Protein 3R5Z (pdb70)

Solvent-accessible surface area: 15714 Å² total; per-residue (Å²): 99,160,219,129,67,52,116,84,60,105,36,106,95,9,19,79,58,0,48,132,30,34,1,74,97,24,5,18,50,144,41,34,9,4,1,1,0,12,2,103,7,52,198,78,34,123,107,106,92,23,27,24,16,26,2,46,76,127,32,53,21,1,1,8,3,22,108,33,2,50,64,160,27,14,113,22,28,89,6,4,104,71,64,60,64,2,64,3,43,12,2,61,68,87,23,50,26,58,5,112,47,3,103,39,144,58,46,182,70,11,39,128,66,0,38,99,30,22,80,68,12,38,82,35,85,107,123,49,117,128,94,22,4,1,1,0,0,46,76,165,135,139,238,126,56,52,120,58,59,107,32,152,111,7,21,104,54,0,52,118,29,33,6,96,107,30,32,74,51,142,35,11,39,4,0,2,0,19,2,101,7,52,206,83,39,132,128,104,93,25,24,23,17,74,2,55,74,130,33,54,22,1,1,7,3,22,107,10,24,55,61,123,33,8,106,21,32,93,6,2,107,69,57,58,59,3,82,4,48,33,17,92,129,98,20,54,25,59,2,186,35,12,102,29,129,84,31,159,73,11,24,84,55,0,3,20,28,32,8,39,11,4,60,39,82,85,117,31,122,116,95,11,3,0,1,8,0,60,77,178

Sequence (280 aa):
GEYEPSPSDWARKQVETYENSGGTEGTTLQGKPVVVLTTKGAKTGKLRKTPLMRVEHNGEYAVVASLGGAPKHPVWYHNIKAEPHVELRDGTEVGDYTAREVTGEEEKRVWWERAVEVWPDYAEYQTKTTREIPVFVLTPRGEYEPSPSDWARKQVETYENSGGTEGTTLQGKPVVVLTTKGAKTGKLRKTPLMRVEHNGEYAVVASLGGAPKHPVWYHNIKAEPHVELLRDGTEVVGDYTAREVTGEEKRVWWERAVEEVWPDYAEYQTKTTTREIPVFVLTPR

InterPro domains:
  IPR004378 F420H(2)-dependent quinone reductase [PF04075] (14-143)
  IPR004378 F420H(2)-dependent quinone reductase [TIGR00026] (31-142)
  IPR012349 FMN-binding split barrel [G3DSA:2.30.110.10] (1-144)

CATH classification: 2.30.110.10

Radius of gyration: 20.76 Å; Cα contacts (8 Å, |Δi|>4): 532; chains: 2; bounding box: 52×57×44 Å

Organism: Nocardia farcinica (strain IFM 10152) (NCBI:txid247156)

Nearest PDB structures (foldseek):
  3r5z-assembly2_B  TM=1.007E+00  e=2.194E-30  Nocardia farcinica
  7kl8-assembly1_B  TM=9.782E-01  e=3.039E-25  Mycobacterium tuberculosis
  3r5y-assembly3_C  TM=9.265E-01  e=1.880E-20  Nocardia farcinica
  3r5w-assembly1_A  TM=9.562E-01  e=3.276E-13  Mycobacterium tuberculosis
  8d4w-assembly1_A-2  TM=8.847E-01  e=3.708E-13  Mycolicibacterium smegmatis

B-factor: mean 21.34, std 11.47, range [4.71, 85.36]

Structure (mmCIF, N/CA/C/O backbone):
data_3R5Z
#
_entry.id   3R5Z
#
_cell.length_a   39.704
_cell.length_b   56.939
_cell.length_c   66.003
_cell.angle_alpha   90.000
_cell.angle_beta   105.520
_cell.angle_gamma   90.000
#
_symmetry.space_group_name_H-M   'P 1 21 1'
#
loop_
_entity.id
_entity.type
_entity.pdbx_description
1 polymer 'Putative uncharacterized protein'
2 non-polymer 'COENZYME F420'
3 non-polymer 'SULFATE ION'
4 water water
#
loop_
_atom_site.group_PDB
_atom_site.id
_atom_site.type_symbol
_atom_site.label_atom_id
_atom_site.label_alt_id
_atom_site.label_comp_id
_atom_site.label_asym_id
_atom_site.label_entity_id
_atom_site.label_seq_id
_atom_site.pdbx_PDB_ins_code
_atom_site.Cartn_x
_atom_site.Cartn_y
_atom_site.Cartn_z
_atom_site.occupancy
_atom_site.B_iso_or_equiv
_atom_site.auth_seq_id
_atom_site.auth_comp_id
_atom_site.auth_asym_id
_atom_site.auth_atom_id
_atom_site.pdbx_PDB_model_num
ATOM 1 N N . GLY A 1 6 ? -12.025 19.597 22.434 1.00 47.47 5 GLY A N 1
ATOM 2 C CA . GLY A 1 6 ? -12.290 20.074 21.084 1.00 42.47 5 GLY A CA 1
ATOM 3 C C . GLY A 1 6 ? -13.427 19.346 20.384 1.00 32.51 5 GLY A C 1
ATOM 4 O O . GLY A 1 6 ? -13.306 18.173 20.041 1.00 33.16 5 GLY A O 1
ATOM 5 N N . GLU A 1 7 ? -14.522 20.056 20.145 1.00 21.14 6 GLU A N 1
ATOM 6 C CA . GLU A 1 7 ? -15.743 19.439 19.612 1.00 22.42 6 GLU A CA 1
ATOM 7 C C . GLU A 1 7 ? -15.606 18.945 18.168 1.00 22.07 6 GLU A C 1
ATOM 8 O O . GLU A 1 7 ? -16.313 18.033 17.728 1.00 27.45 6 GLU A O 1
ATOM 14 N N . TYR A 1 8 ? -14.740 19.580 17.421 1.00 13.27 7 TYR A N 1
ATOM 15 C CA . TYR A 1 8 ? -14.758 19.296 15.989 1.00 12.10 7 TYR A CA 1
ATOM 16 C C . TYR A 1 8 ? -13.473 18.581 15.589 1.00 15.18 7 TYR A C 1
ATOM 17 O O . TYR A 1 8 ? -12.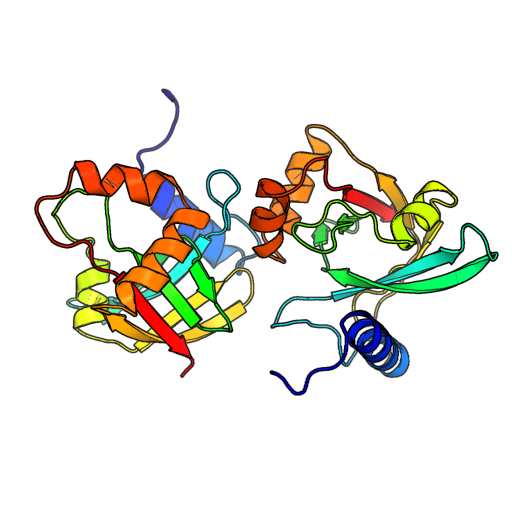796 19.012 14.697 1.00 23.47 7 TYR A O 1
ATOM 26 N N . GLU A 1 9 ? -13.159 17.473 16.257 1.00 16.36 8 GLU A N 1
ATOM 27 C CA . GLU A 1 9 ? -11.935 16.710 15.971 1.00 20.38 8 GLU A CA 1
ATOM 28 C C . GLU A 1 9 ? -12.347 15.279 15.629 1.00 15.34 8 GLU A C 1
ATOM 29 O O . GLU A 1 9 ? -13.417 14.847 16.032 1.00 17.32 8 GLU A O 1
ATOM 35 N N . PRO A 1 10 ? -11.512 14.560 14.881 1.00 14.62 9 PRO A N 1
ATOM 36 C CA . PRO A 1 10 ? -11.783 13.142 14.591 1.00 14.89 9 PRO A CA 1
ATOM 37 C C . PRO A 1 10 ? -11.554 12.325 15.867 1.00 18.36 9 PRO A C 1
ATOM 38 O O . PRO A 1 10 ? -10.985 12.806 16.857 1.00 15.34 9 PRO A O 1
ATOM 42 N N . SER A 1 11 ? -11.970 11.069 15.823 1.00 21.30 10 SER A N 1
ATOM 43 C CA . SER A 1 11 ? -11.645 10.134 16.883 1.00 20.94 10 SER A CA 1
ATOM 44 C C . SER A 1 11 ? -10.122 9.937 16.946 1.00 18.83 10 SER A C 1
ATOM 45 O O . SER A 1 11 ? -9.438 10.158 15.958 1.00 15.83 10 SER A O 1
ATOM 48 N N . PRO A 1 12 ? -9.588 9.529 18.095 1.00 16.84 11 PRO A N 1
ATOM 49 C CA . PRO A 1 12 ? -8.140 9.366 18.218 1.00 14.21 11 PRO A CA 1
ATOM 50 C C . PRO A 1 12 ? -7.717 8.272 17.233 1.00 16.17 11 PRO A C 1
ATOM 51 O O . PRO A 1 12 ? -6.648 8.434 16.654 1.00 16.59 11 PRO A O 1
ATOM 55 N N . SER A 1 13 ? -8.530 7.232 17.029 1.00 20.15 12 SER A N 1
ATOM 56 C CA . SER A 1 13 ? -8.139 6.166 16.098 1.00 21.31 12 SER A CA 1
ATOM 57 C C . SER A 1 13 ? -8.127 6.638 14.646 1.00 20.19 12 SER A C 1
ATOM 58 O O . SER A 1 13 ? -7.245 6.271 13.885 1.00 20.06 12 SER A O 1
ATOM 61 N N . ASP A 1 14 ? -9.097 7.459 14.246 1.00 19.65 13 ASP A N 1
ATOM 62 C CA . ASP A 1 14 ? -9.096 8.001 12.902 1.00 18.88 13 ASP A CA 1
ATOM 63 C C . ASP A 1 14 ? -7.984 9.003 12.745 1.00 15.34 13 ASP A C 1
ATOM 64 O O . ASP A 1 14 ? -7.388 9.081 11.688 1.00 15.83 13 ASP A O 1
ATOM 69 N N . TRP A 1 15 ? -7.669 9.773 13.784 1.00 14.30 14 TRP A N 1
ATOM 70 C CA . TRP A 1 15 ? -6.520 10.664 13.694 1.00 14.00 14 TRP A CA 1
ATOM 71 C C . TRP A 1 15 ? -5.223 9.847 13.484 1.00 13.73 14 TRP A C 1
ATOM 72 O O . TRP A 1 15 ? -4.366 10.236 12.704 1.00 14.32 14 TRP A O 1
ATOM 83 N N . ALA A 1 16 ? -5.061 8.758 14.229 1.00 13.75 15 ALA A N 1
ATOM 84 C CA . ALA A 1 16 ? -3.811 7.984 14.116 1.00 12.98 15 ALA A CA 1
ATOM 85 C C . ALA A 1 16 ? -3.690 7.445 12.697 1.00 12.59 15 ALA A C 1
ATOM 86 O O . ALA A 1 16 ? -2.617 7.469 12.120 1.00 14.51 15 ALA A O 1
ATOM 88 N N . ARG A 1 17 ? -4.796 6.969 12.143 1.00 12.97 16 ARG A N 1
ATOM 89 C CA . ARG A 1 17 ? -4.777 6.456 10.757 1.00 14.46 16 ARG A CA 1
ATOM 90 C C . ARG A 1 17 ? -4.405 7.564 9.805 1.00 17.80 16 ARG A C 1
ATOM 91 O O . ARG A 1 17 ? -3.555 7.391 8.918 1.00 16.77 16 ARG A O 1
ATOM 99 N N . LYS A 1 18 ? -4.989 8.745 9.992 1.00 13.54 17 LYS A N 1
ATOM 100 C CA . LYS A 1 18 ? -4.704 9.845 9.060 1.00 15.71 17 LYS A CA 1
ATOM 101 C C . LYS A 1 18 ? -3.248 10.268 9.155 1.00 14.45 17 LYS A C 1
ATOM 102 O O . LYS A 1 18 ? -2.590 10.503 8.130 1.00 13.77 17 LYS A O 1
ATOM 108 N N . GLN A 1 19 ? -2.721 10.318 10.383 1.00 11.93 18 GLN A N 1
ATOM 109 C CA . GLN A 1 19 ? -1.336 10.749 10.568 1.00 10.56 18 GLN A CA 1
ATOM 110 C C . GLN A 1 19 ? -0.343 9.787 9.945 1.00 12.89 18 GLN A C 1
ATOM 111 O O . GLN A 1 19 ? 0.605 10.227 9.267 1.00 13.69 18 GLN A O 1
ATOM 117 N N . VAL A 1 20 ? -0.566 8.492 10.146 1.00 12.40 19 VAL A N 1
ATOM 118 C CA . VAL A 1 20 ? 0.368 7.496 9.627 1.00 14.20 19 VAL A CA 1
ATOM 119 C C . VAL A 1 20 ? 0.346 7.435 8.099 1.00 16.21 19 VAL A C 1
ATOM 120 O O . VAL A 1 20 ? 1.387 7.274 7.484 1.00 16.07 19 VAL A O 1
ATOM 124 N N . GLU A 1 21 ? -0.834 7.682 7.524 1.00 13.72 20 GLU A N 1
ATOM 125 C CA . GLU A 1 21 ? -0.987 7.790 6.076 1.00 14.96 20 GLU A CA 1
ATOM 126 C C . GLU A 1 21 ? -0.190 8.961 5.490 1.00 15.11 20 GLU A C 1
ATOM 127 O O . GLU A 1 21 ? 0.556 8.806 4.508 1.00 19.36 20 GLU A O 1
ATOM 133 N N . THR A 1 22 ? -0.328 10.145 6.090 1.00 14.94 21 THR A N 1
ATOM 134 C CA . THR A 1 22 ? 0.375 11.324 5.617 1.00 16.08 21 THR A CA 1
ATOM 135 C C . THR A 1 22 ? 1.870 11.141 5.782 1.00 13.63 21 THR A C 1
ATOM 136 O O . THR A 1 22 ? 2.675 11.470 4.884 1.00 13.75 21 THR A O 1
ATOM 140 N N . TYR A 1 23 ? 2.235 10.593 6.933 1.00 12.79 22 TYR A N 1
ATOM 141 C CA . TYR A 1 23 ? 3.647 10.409 7.296 1.00 11.98 22 TYR A CA 1
ATOM 142 C C . TYR A 1 23 ? 4.274 9.491 6.222 1.00 13.31 22 TYR A C 1
ATOM 143 O O . TYR A 1 23 ? 5.300 9.820 5.634 1.00 15.52 22 TYR A O 1
ATOM 152 N N . GLU A 1 24 ? 3.662 8.338 6.002 1.00 16.74 23 GLU A N 1
ATOM 153 C CA . GLU A 1 24 ? 4.255 7.336 5.099 1.00 17.52 23 GLU A CA 1
ATOM 154 C C . GLU A 1 24 ? 4.191 7.777 3.641 1.00 19.82 23 GLU A C 1
ATOM 155 O O . GLU A 1 24 ? 5.164 7.626 2.875 1.00 20.17 23 GLU A O 1
ATOM 161 N N . ASN A 1 25 ? 3.060 8.346 3.241 1.00 17.05 24 ASN A N 1
ATOM 162 C CA . ASN A 1 25 ? 2.898 8.681 1.827 1.00 19.54 24 ASN A CA 1
ATOM 163 C C . ASN A 1 25 ? 3.812 9.824 1.416 1.00 21.39 24 ASN A C 1
ATOM 164 O O . ASN A 1 25 ? 4.226 9.922 0.259 1.00 20.90 24 ASN A O 1
ATOM 169 N N . SER A 1 26 ? 4.107 10.729 2.352 1.00 16.16 25 SER A N 1
ATOM 170 C CA . SER A 1 26 ? 5.011 11.847 2.087 1.00 16.99 25 SER A CA 1
ATOM 171 C C . SER A 1 26 ? 6.489 11.514 2.258 1.00 17.64 25 SER A C 1
ATOM 172 O O . SER A 1 26 ? 7.331 12.410 2.168 1.00 19.20 25 SER A O 1
ATOM 175 N N . GLY A 1 27 ? 6.808 10.250 2.536 1.00 17.96 26 GLY A N 1
ATOM 176 C CA . GLY A 1 27 ? 8.182 9.876 2.830 1.00 19.04 26 GLY A CA 1
ATOM 177 C C . GLY A 1 27 ? 8.746 10.560 4.063 1.00 19.48 26 GLY A C 1
ATOM 178 O O . GLY A 1 27 ? 9.954 10.825 4.160 1.00 19.21 26 GLY A O 1
ATOM 179 N N . GLY A 1 28 ? 7.879 10.848 5.023 1.00 13.83 27 GLY A N 1
ATOM 180 C CA . GLY A 1 28 ? 8.332 11.439 6.262 1.00 12.54 27 GLY A CA 1
ATOM 181 C C . GLY A 1 28 ? 8.577 12.931 6.199 1.00 15.74 27 GLY A C 1
ATOM 182 O O . GLY A 1 28 ? 9.207 13.508 7.087 1.00 14.84 27 GLY A O 1
ATOM 183 N N . THR A 1 29 ? 8.049 13.577 5.161 1.00 15.51 28 THR A N 1
ATOM 184 C CA . THR A 1 29 ? 8.215 15.032 5.035 1.00 16.59 28 THR A CA 1
ATOM 185 C C . THR A 1 29 ? 7.052 15.832 5.587 1.00 19.71 28 THR A C 1
ATOM 186 O O . THR A 1 29 ? 7.160 17.050 5.743 1.00 23.79 28 THR A O 1
ATOM 190 N N . GLU A 1 30 ? 5.935 15.169 5.892 1.00 14.97 29 GLU A N 1
ATOM 191 C CA . GLU A 1 30 ? 4.772 15.846 6.446 1.00 15.76 29 GLU A CA 1
ATOM 192 C C . GLU A 1 30 ? 4.121 14.978 7.509 1.00 14.91 29 GLU A C 1
ATOM 193 O O . GLU A 1 30 ? 4.273 13.765 7.443 1.00 16.41 29 GLU A O 1
ATOM 199 N N . GLY A 1 31 ? 3.373 15.582 8.434 1.00 15.69 30 GLY A N 1
ATOM 200 C CA . GLY A 1 31 ? 2.602 14.843 9.436 1.00 14.93 30 GLY A CA 1
ATOM 201 C C . GLY A 1 31 ? 3.430 14.194 10.532 1.00 15.30 30 GLY A C 1
ATOM 202 O O . GLY A 1 31 ? 2.998 13.209 11.152 1.00 16.80 30 GLY A O 1
ATOM 203 N N . THR A 1 32 ? 4.608 14.745 10.812 1.00 11.71 31 THR A N 1
ATOM 204 C CA . THR A 1 32 ? 5.525 14.098 11.742 1.00 10.20 31 THR A CA 1
ATOM 205 C C . THR A 1 32 ? 5.530 14.657 13.171 1.00 11.84 31 THR A C 1
ATOM 206 O O . THR A 1 32 ? 6.429 14.339 13.963 1.00 12.46 31 THR A O 1
ATOM 210 N N . THR A 1 33 ? 4.554 15.503 13.498 1.00 12.41 32 THR A N 1
ATOM 211 C CA . THR A 1 33 ? 4.459 16.047 14.865 1.00 12.79 32 THR A CA 1
ATOM 212 C C . THR A 1 33 ? 3.086 15.907 15.478 1.00 15.27 32 THR A C 1
ATOM 213 O O . THR A 1 33 ? 2.085 15.722 14.759 1.00 13.70 32 THR A O 1
ATOM 217 N N . LEU A 1 34 ? 3.017 16.001 16.809 1.00 12.74 33 LEU A N 1
ATOM 218 C CA . LEU A 1 34 ? 1.725 15.968 17.510 1.00 13.88 33 LEU A CA 1
ATOM 219 C C . LEU A 1 34 ? 1.826 16.997 18.647 1.00 13.90 33 LEU A C 1
ATOM 220 O O . LEU A 1 34 ? 2.694 16.846 19.525 1.00 14.30 33 LEU A O 1
ATOM 225 N N . GLN A 1 35 ? 0.941 18.005 18.668 1.00 14.00 34 GLN A N 1
ATOM 226 C CA . GLN A 1 35 ? 1.087 19.119 19.632 1.00 16.21 34 GLN A CA 1
ATOM 227 C C . GLN A 1 35 ? 2.528 19.685 19.682 1.00 14.25 34 GLN A C 1
ATOM 228 O O . GLN A 1 35 ? 3.061 19.993 20.775 1.00 18.69 34 GLN A O 1
ATOM 234 N N . GLY A 1 36 ? 3.175 19.759 18.533 1.00 13.82 35 GLY A N 1
ATOM 235 C CA . GLY A 1 36 ? 4.502 20.348 18.454 1.00 16.07 35 GLY A CA 1
ATOM 236 C C . GLY A 1 36 ? 5.621 19.382 18.798 1.00 18.00 35 GLY A C 1
ATOM 237 O O . GLY A 1 36 ? 6.796 19.749 18.697 1.00 18.45 35 GLY A O 1
ATOM 238 N N . LYS A 1 37 ? 5.271 18.147 19.166 1.00 15.58 36 LYS A N 1
ATOM 239 C CA . LYS A 1 37 ? 6.270 17.150 19.596 1.00 12.00 36 LYS A CA 1
ATOM 240 C C . LYS A 1 37 ? 6.510 16.098 18.504 1.00 12.16 36 LYS A C 1
ATOM 241 O O . LYS A 1 37 ? 5.585 15.720 17.827 1.00 12.69 36 LYS A O 1
ATOM 247 N N . PRO A 1 38 ? 7.760 15.656 18.330 1.00 10.40 37 PRO A N 1
ATOM 248 C CA . PRO A 1 38 ? 8.033 14.738 17.217 1.00 11.23 37 PRO A CA 1
ATOM 249 C C . PRO A 1 38 ? 7.448 13.302 17.396 1.00 9.24 37 PRO A C 1
ATOM 250 O O . PRO A 1 38 ? 7.437 12.743 18.506 1.00 10.08 37 PRO A O 1
ATOM 254 N N . VAL A 1 39 ? 7.014 12.757 16.267 1.00 9.32 38 VAL A N 1
ATOM 255 C CA . VAL A 1 39 ? 6.429 11.408 16.155 1.00 11.50 38 VAL A CA 1
ATOM 256 C C . VAL A 1 39 ? 7.306 10.548 15.235 1.00 9.00 38 VAL A C 1
ATOM 257 O O . VAL A 1 39 ? 7.960 11.071 14.329 1.00 9.44 38 VAL A O 1
ATOM 261 N N . VAL A 1 40 ? 7.368 9.245 15.523 1.00 10.63 39 VAL A N 1
ATOM 262 C CA . VAL A 1 40 ? 8.017 8.256 14.660 1.00 9.21 39 VAL A CA 1
ATOM 263 C C . VAL A 1 40 ? 6.953 7.295 14.151 1.00 11.87 39 VAL A C 1
ATOM 264 O O . VAL A 1 40 ? 5.816 7.250 14.672 1.00 10.24 39 VAL A O 1
ATOM 268 N N . VAL A 1 41 ? 7.327 6.509 13.144 1.00 9.82 40 VAL A N 1
ATOM 269 C CA . VAL A 1 41 ? 6.435 5.460 12.670 1.00 8.55 40 VAL A CA 1
ATOM 270 C C . VAL A 1 41 ? 7.133 4.123 12.899 1.00 10.05 40 VAL A C 1
ATOM 271 O O . VAL A 1 41 ? 8.242 3.874 12.376 1.00 12.61 40 VAL A O 1
ATOM 275 N N . LEU A 1 42 ? 6.510 3.271 13.685 1.00 10.80 41 LEU A N 1
ATOM 276 C CA . LEU A 1 42 ? 7.036 1.941 13.926 1.00 10.90 41 LEU A CA 1
ATOM 277 C C . LEU A 1 42 ? 6.397 0.973 12.936 1.00 13.31 41 LEU A C 1
ATOM 278 O O . LEU A 1 42 ? 5.172 0.924 12.816 1.00 14.73 41 LEU A O 1
ATOM 283 N N . THR A 1 43 ? 7.217 0.157 12.264 1.00 13.65 42 THR A N 1
ATOM 284 C CA . THR A 1 43 ? 6.704 -0.936 11.474 1.00 12.09 42 THR A CA 1
ATOM 285 C C . THR A 1 43 ? 6.909 -2.282 12.205 1.00 16.24 42 THR A C 1
ATOM 286 O O . THR A 1 43 ? 8.029 -2.624 12.607 1.00 16.22 42 THR A O 1
ATOM 290 N N . THR A 1 44 ? 5.833 -3.024 12.388 1.00 13.20 43 THR A N 1
ATOM 291 C CA . THR A 1 44 ? 5.940 -4.332 13.058 1.00 16.02 43 THR A CA 1
ATOM 292 C C . THR A 1 44 ? 5.356 -5.389 12.152 1.00 19.73 43 THR A C 1
ATOM 293 O O . THR A 1 44 ? 4.583 -5.080 11.253 1.00 20.10 43 THR A O 1
ATOM 297 N N . LYS A 1 45 ? 5.702 -6.650 12.397 1.00 18.67 44 LYS A N 1
ATOM 298 C CA . LYS A 1 45 ? 5.117 -7.751 11.619 1.00 19.22 44 LYS A CA 1
ATOM 299 C C . LYS A 1 45 ? 3.844 -8.199 12.320 1.00 20.55 44 LYS A C 1
ATOM 300 O O . LYS A 1 45 ? 3.879 -8.475 13.505 1.00 18.66 44 LYS A O 1
ATOM 306 N N . GLY A 1 46 ? 2.713 -8.289 11.617 1.00 23.09 45 GLY A N 1
ATOM 307 C CA . GLY A 1 46 ? 1.457 -8.673 12.248 1.00 21.88 45 GLY A CA 1
ATOM 308 C C . GLY A 1 46 ? 1.483 -10.088 12.826 1.00 19.94 45 GLY A C 1
ATOM 309 O O . GLY A 1 46 ? 1.782 -11.017 12.095 1.00 28.97 45 GLY A O 1
ATOM 310 N N . ALA A 1 47 ? 1.189 -10.225 14.125 1.00 22.72 46 ALA A N 1
ATOM 311 C CA . ALA A 1 47 ? 1.285 -11.511 14.820 1.00 26.15 46 ALA A CA 1
ATOM 312 C C . ALA A 1 47 ? 0.406 -12.585 14.167 1.00 34.18 46 ALA A C 1
ATOM 313 O O . ALA A 1 47 ? 0.790 -13.763 14.081 1.00 37.71 46 ALA A O 1
ATOM 315 N N . LYS A 1 48 ? -0.775 -12.186 13.711 1.00 27.22 47 LYS A N 1
ATOM 316 C CA . LYS A 1 48 ? -1.726 -13.158 13.157 1.00 27.88 47 LYS A CA 1
ATOM 317 C C . LYS A 1 48 ? -1.621 -13.190 11.645 1.00 31.40 47 LYS A C 1
ATOM 318 O O . LYS A 1 48 ? -1.462 -14.255 11.032 1.00 36.85 47 LYS A O 1
ATOM 324 N N . THR A 1 49 ? -1.706 -12.019 11.032 1.00 30.32 48 THR A N 1
ATOM 325 C CA . THR A 1 49 ? -1.782 -11.945 9.583 1.00 27.43 48 THR A CA 1
ATOM 326 C C . THR A 1 49 ? -0.436 -12.027 8.858 1.00 29.30 48 THR A C 1
ATOM 327 O O . THR A 1 49 ? -0.402 -12.356 7.684 1.00 35.38 48 THR A O 1
ATOM 331 N N . GLY A 1 50 ? 0.665 -11.730 9.544 1.00 30.12 49 GLY A N 1
ATOM 332 C CA . GLY A 1 50 ? 1.955 -11.586 8.862 1.00 23.36 49 GLY A CA 1
ATOM 333 C C . GLY A 1 50 ? 2.128 -10.301 8.062 1.00 28.81 49 GLY A C 1
ATOM 334 O O . GLY A 1 50 ? 3.192 -10.062 7.451 1.00 28.41 49 GLY A O 1
ATOM 335 N N . LYS A 1 51 ? 1.112 -9.434 8.053 1.00 25.69 50 LYS A N 1
ATOM 336 C CA . LYS A 1 51 ? 1.255 -8.199 7.271 1.00 23.97 50 LYS A CA 1
ATOM 337 C C . LYS A 1 51 ? 2.108 -7.172 8.034 1.00 24.19 50 LYS A C 1
ATOM 338 O O . LYS A 1 51 ? 2.111 -7.145 9.272 1.00 25.03 50 LYS A O 1
ATOM 344 N N . LEU A 1 52 ? 2.812 -6.316 7.301 1.00 24.62 51 LEU A N 1
ATOM 345 C CA . LEU A 1 52 ? 3.504 -5.215 7.952 1.00 28.36 51 LEU A CA 1
ATOM 346 C C . LEU A 1 52 ? 2.487 -4.180 8.401 1.00 30.59 51 LEU A C 1
ATOM 347 O O . LEU A 1 52 ? 1.606 -3.777 7.626 1.00 32.79 51 LEU A O 1
ATOM 352 N N . ARG A 1 53 ? 2.593 -3.780 9.668 1.00 19.82 52 ARG A N 1
ATOM 353 C CA . ARG A 1 53 ? 1.658 -2.827 10.267 1.00 20.15 52 ARG A CA 1
ATOM 354 C C . ARG A 1 53 ? 2.443 -1.611 10.695 1.00 18.97 52 ARG A C 1
ATOM 355 O O . ARG A 1 53 ? 3.543 -1.754 11.243 1.00 17.43 52 ARG A O 1
ATOM 363 N N . LYS A 1 54 ? 1.891 -0.437 10.415 1.00 14.62 53 LYS A N 1
ATOM 364 C CA . LYS A 1 54 ? 2.583 0.831 10.717 1.00 13.53 53 LYS A CA 1
ATOM 365 C C . LYS A 1 54 ? 1.801 1.593 11.787 1.00 14.15 53 LYS A C 1
ATOM 366 O O . LYS A 1 54 ? 0.586 1.748 11.697 1.00 19.58 53 LYS A O 1
ATOM 372 N N . THR A 1 55 ? 2.544 2.087 12.788 1.00 12.35 54 THR A N 1
ATOM 373 C CA . THR A 1 55 ? 1.954 2.742 13.968 1.00 11.41 54 THR A CA 1
ATOM 374 C C . THR A 1 55 ? 2.698 4.033 14.309 1.00 10.52 54 THR A C 1
ATOM 375 O O . THR A 1 55 ? 3.918 4.009 14.509 1.00 11.87 54 THR A O 1
ATOM 379 N N . PRO A 1 56 ? 1.987 5.181 14.391 1.00 10.96 55 PRO A N 1
ATOM 380 C CA . PRO A 1 56 ? 2.655 6.408 14.837 1.00 10.74 55 PRO A CA 1
ATOM 381 C C . PRO A 1 56 ? 2.755 6.410 16.374 1.00 11.11 55 PRO A C 1
ATOM 382 O O . PRO A 1 56 ? 1.790 6.010 17.080 1.00 11.96 55 PRO A O 1
ATOM 386 N N . LEU A 1 57 ? 3.953 6.766 16.861 1.00 9.98 56 LEU A N 1
ATOM 387 C CA . LEU A 1 57 ? 4.275 6.734 18.310 1.00 8.72 56 LEU A CA 1
ATOM 388 C C . LEU A 1 57 ? 5.124 7.950 18.654 1.00 8.29 56 LEU A C 1
ATOM 389 O O . LEU A 1 57 ? 5.734 8.574 17.750 1.00 10.21 56 LEU A O 1
ATOM 394 N N . MET A 1 58 ? 5.183 8.332 19.924 1.00 10.59 57 MET A N 1
ATOM 395 C CA . MET A 1 58 ? 6.020 9.489 20.258 1.00 8.80 57 MET A CA 1
ATOM 396 C C . MET A 1 58 ? 7.486 9.158 20.080 1.00 9.70 57 MET A C 1
ATOM 397 O O . MET A 1 58 ? 7.910 8.044 20.382 1.00 11.56 57 MET A O 1
ATOM 402 N N . ARG A 1 59 ? 8.250 10.134 19.578 1.00 9.59 58 ARG A N 1
ATOM 403 C CA . ARG A 1 59 ? 9.703 9.963 19.420 1.00 8.53 58 ARG A CA 1
ATOM 404 C C . ARG A 1 59 ? 10.414 10.150 20.762 1.00 10.18 58 ARG A C 1
ATOM 405 O O . ARG A 1 59 ? 10.362 11.246 21.355 1.00 11.73 58 ARG A O 1
ATOM 413 N N . VAL A 1 60 ? 11.107 9.106 21.201 1.00 10.50 59 VAL A N 1
ATOM 414 C CA . VAL A 1 60 ? 11.970 9.173 22.384 1.00 11.39 59 VAL A CA 1
ATOM 415 C C . VAL A 1 60 ? 13.320 8.598 21.968 1.00 13.59 59 VAL A C 1
ATOM 416 O O . VAL A 1 60 ? 13.433 7.419 21.746 1.00 13.54 59 VAL A O 1
ATOM 420 N N . GLU A 1 61 ? 14.346 9.438 21.875 1.00 12.29 60 GLU A N 1
ATOM 421 C CA . GLU A 1 61 ? 15.578 9.027 21.237 1.00 11.94 60 GLU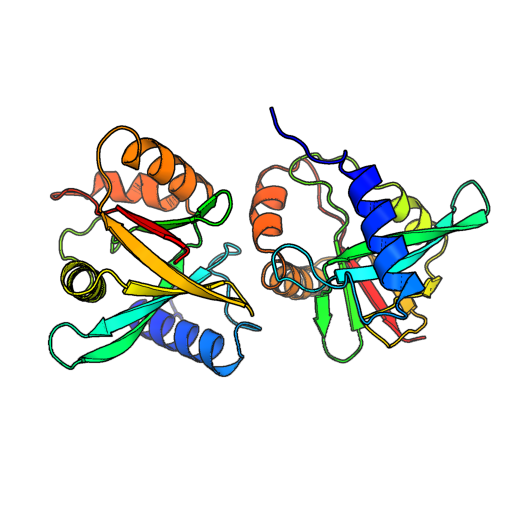 A CA 1
ATOM 422 C C . GLU A 1 61 ? 16.766 9.394 22.122 1.00 13.78 60 GLU A C 1
ATOM 423 O O . GLU A 1 61 ? 16.758 10.416 22.849 1.00 13.81 60 GLU A O 1
ATOM 429 N N . HIS A 1 62 ? 17.769 8.524 22.092 1.00 13.00 61 HIS A N 1
ATOM 430 C CA . HIS A 1 62 ? 19.014 8.805 22.793 1.00 14.08 61 HIS A CA 1
ATOM 431 C C . HIS A 1 62 ? 20.169 8.063 22.131 1.00 16.56 61 HIS A C 1
ATOM 432 O O . HIS A 1 62 ? 20.222 6.828 22.116 1.00 16.81 61 HIS A O 1
ATOM 439 N N . ASN A 1 63 ? 21.082 8.841 21.556 1.00 18.02 62 ASN A N 1
ATOM 440 C CA . ASN A 1 63 ? 22.262 8.271 20.903 1.00 20.57 62 ASN A CA 1
ATOM 441 C C . ASN A 1 63 ? 21.978 7.134 19.953 1.00 19.94 62 ASN A C 1
ATOM 442 O O . ASN A 1 63 ? 22.667 6.133 19.968 1.00 23.37 62 ASN A O 1
ATOM 447 N N . GLY A 1 64 ? 20.946 7.302 19.132 1.00 18.42 63 GLY A N 1
ATOM 448 C CA . GLY A 1 64 ? 20.647 6.346 18.094 1.00 18.54 63 GLY A CA 1
ATOM 449 C C . GLY A 1 64 ? 19.738 5.204 18.518 1.00 16.91 63 GLY A C 1
ATOM 450 O O . GLY A 1 64 ? 19.356 4.397 17.690 1.00 18.67 63 GLY A O 1
ATOM 451 N N . GLU A 1 65 ? 19.419 5.133 19.812 1.00 15.92 64 GLU A N 1
ATOM 452 C CA . GLU A 1 65 ? 18.416 4.185 20.284 1.00 13.66 64 GLU A CA 1
ATOM 453 C C . GLU A 1 65 ? 17.104 4.930 20.474 1.00 13.93 64 GLU A C 1
ATOM 454 O O . GLU A 1 65 ? 17.089 6.146 20.683 1.00 14.76 64 GLU A O 1
ATOM 460 N N . TYR A 1 66 ? 16.009 4.188 20.365 1.00 11.63 65 TYR A N 1
ATOM 461 C CA . TYR A 1 66 ? 14.700 4.770 20.620 1.00 13.32 65 TYR A CA 1
ATOM 462 C C . TYR A 1 66 ? 13.948 3.970 21.680 1.00 14.54 65 TYR A C 1
ATOM 463 O O . TYR A 1 66 ? 14.197 2.792 21.882 1.00 16.94 65 TYR A O 1
ATOM 472 N N . ALA A 1 67 ? 12.988 4.607 22.322 1.00 12.10 66 ALA A N 1
ATOM 473 C CA . ALA A 1 67 ? 12.102 3.872 23.200 1.00 11.98 66 ALA A CA 1
ATOM 474 C C . ALA A 1 67 ? 10.688 4.178 22.762 1.00 12.94 66 ALA A C 1
ATOM 475 O O . ALA A 1 67 ? 10.412 5.282 22.266 1.00 12.68 66 ALA A O 1
ATOM 477 N N . VAL A 1 68 ? 9.809 3.191 22.890 1.00 11.70 67 VAL A N 1
ATOM 478 C CA . VAL A 1 68 ? 8.399 3.444 22.666 1.00 10.87 67 VAL A CA 1
ATOM 479 C C . VAL A 1 68 ? 7.583 2.989 23.878 1.00 11.01 67 VAL A C 1
ATOM 480 O O . VAL A 1 68 ? 7.939 2.005 24.572 1.00 14.39 67 VAL A O 1
ATOM 484 N N . VAL A 1 69 ? 6.524 3.740 24.143 1.00 11.01 68 VAL A N 1
ATOM 485 C CA . VAL A 1 69 ? 5.636 3.450 25.261 1.00 10.76 68 VAL A CA 1
ATOM 486 C C . VAL A 1 69 ? 4.317 2.908 24.756 1.00 13.59 68 VAL A C 1
ATOM 487 O O . VAL A 1 69 ? 3.692 3.532 23.898 1.00 13.12 68 VAL A O 1
ATOM 491 N N . ALA A 1 70 ? 3.878 1.765 25.279 1.00 13.41 69 ALA A N 1
ATOM 492 C 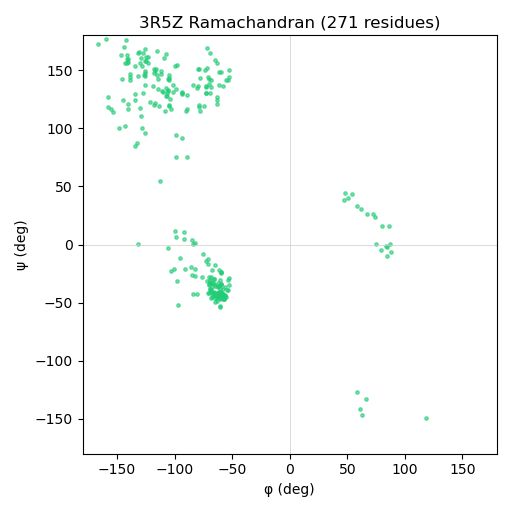CA . ALA A 1 70 ? 2.610 1.167 24.843 1.00 15.75 69 ALA A CA 1
ATOM 493 C C . ALA A 1 70 ? 1.566 1.545 25.881 1.00 17.99 69 ALA A C 1
ATOM 494 O O . ALA A 1 70 ? 1.467 0.877 26.892 1.00 17.74 69 ALA A O 1
ATOM 496 N N . SER A 1 71 ? 0.819 2.633 25.653 1.00 15.19 70 SER A N 1
ATOM 497 C CA . SER A 1 71 ? -0.198 3.058 26.643 1.00 15.74 70 SER A CA 1
ATOM 498 C C . SER A 1 71 ? -1.281 3.919 26.033 1.00 17.76 70 SER A C 1
ATOM 499 O O . SER A 1 71 ? -0.991 5.014 25.546 1.00 18.71 70 SER A O 1
ATOM 502 N N . LEU A 1 72 ? -2.530 3.440 26.092 1.00 18.95 71 LEU A N 1
ATOM 503 C CA . LEU A 1 72 ? -3.669 4.230 25.629 1.00 16.60 71 LEU A CA 1
ATOM 504 C C . LEU A 1 72 ? -4.134 5.036 26.833 1.00 19.42 71 LEU A C 1
ATOM 505 O O . LEU A 1 72 ? -5.143 4.701 27.463 1.00 20.33 71 LEU A O 1
ATOM 510 N N . GLY A 1 73 ? -3.384 6.071 27.177 1.00 20.50 72 GLY A N 1
ATOM 511 C CA . GLY A 1 73 ? -3.807 6.932 28.271 1.00 19.38 72 GLY A CA 1
ATOM 512 C C . GLY A 1 73 ? -3.810 6.282 29.650 1.00 20.21 72 GLY A C 1
ATOM 513 O O . GLY A 1 73 ? -4.539 6.717 30.528 1.00 19.32 72 GLY A O 1
ATOM 514 N N . GLY A 1 74 ? -2.979 5.269 29.847 1.00 22.15 73 GLY A N 1
ATOM 515 C CA . GLY A 1 74 ? -2.913 4.557 31.123 1.00 17.62 73 GLY A CA 1
ATOM 516 C C . GLY A 1 74 ? -3.914 3.416 31.233 1.00 22.80 73 GLY A C 1
ATOM 517 O O . GLY A 1 74 ? -3.970 2.731 32.250 1.00 19.35 73 GLY A O 1
ATOM 518 N N . ALA A 1 75 ? -4.707 3.183 30.189 1.00 22.80 74 ALA A N 1
ATOM 519 C CA . ALA A 1 75 ? -5.693 2.095 30.230 1.00 23.37 74 ALA A CA 1
ATOM 520 C C . ALA A 1 75 ? -4.958 0.776 30.143 1.00 21.79 74 ALA A C 1
ATOM 521 O O . ALA A 1 75 ? -3.884 0.699 29.539 1.00 20.25 74 ALA A O 1
ATOM 523 N N . PRO A 1 76 ? -5.530 -0.289 30.726 1.00 21.98 75 PRO A N 1
ATOM 524 C CA . PRO A 1 76 ? -4.804 -1.560 30.767 1.00 22.21 75 PRO A CA 1
ATOM 525 C C . PRO A 1 76 ? -4.752 -2.361 29.473 1.00 24.67 75 PRO A C 1
ATOM 526 O O . PRO A 1 76 ? -3.791 -3.106 29.294 1.00 24.21 75 PRO A O 1
ATOM 530 N N . LYS A 1 77 ? -5.740 -2.237 28.599 1.00 27.00 76 LYS A N 1
ATOM 531 C CA . LYS A 1 77 ? -5.690 -3.040 27.367 1.00 31.66 76 LYS A CA 1
ATOM 532 C C . LYS A 1 77 ? -4.486 -2.655 26.514 1.00 25.59 76 LYS A C 1
ATOM 533 O O . LYS A 1 77 ? -4.333 -1.476 26.182 1.00 25.61 76 LYS A O 1
ATOM 539 N N . HIS A 1 78 ? -3.663 -3.639 26.139 1.00 21.30 77 HIS A N 1
ATOM 540 C CA . HIS A 1 78 ? -2.491 -3.383 25.310 1.00 21.69 77 HIS A CA 1
ATOM 541 C C . HIS A 1 78 ? -2.915 -3.081 23.889 1.00 24.53 77 HIS A C 1
ATOM 542 O O . HIS A 1 78 ? -3.771 -3.775 23.356 1.00 28.79 77 HIS A O 1
ATOM 549 N N . PRO A 1 79 ? -2.294 -2.065 23.277 1.00 20.02 78 PRO A N 1
ATOM 550 C CA . PRO A 1 79 ? -2.389 -1.871 21.815 1.00 19.46 78 PRO A CA 1
ATOM 551 C C . PRO A 1 79 ? -2.014 -3.146 21.064 1.00 22.15 78 PRO A C 1
ATOM 552 O O . PRO A 1 79 ? -1.146 -3.901 21.476 1.00 20.39 78 PRO A O 1
ATOM 556 N N . VAL A 1 80 ? -2.597 -3.347 19.889 1.00 23.43 79 VAL A N 1
ATOM 557 C CA . VAL A 1 80 ? -2.299 -4.561 19.130 1.00 20.66 79 VAL A CA 1
ATOM 558 C C . VAL A 1 80 ? -0.838 -4.652 18.728 1.00 18.51 79 VAL A C 1
ATOM 559 O O . VAL A 1 80 ? -0.269 -5.736 18.722 1.00 21.78 79 VAL A O 1
ATOM 563 N N . TRP A 1 81 ? -0.190 -3.517 18.394 1.00 19.48 80 TRP A N 1
ATOM 564 C CA . TRP A 1 81 ? 1.242 -3.583 18.065 1.00 18.13 80 TRP A CA 1
ATOM 565 C C . TRP A 1 81 ? 2.154 -4.124 19.178 1.00 16.98 80 TRP A C 1
ATOM 566 O O . TRP A 1 81 ? 3.261 -4.600 18.893 1.00 19.01 80 TRP A O 1
ATOM 577 N N . TYR A 1 82 ? 1.702 -4.031 20.432 1.00 18.09 81 TYR A N 1
ATOM 578 C CA . TYR A 1 82 ? 2.423 -4.660 21.542 1.00 18.45 81 TYR A CA 1
ATOM 579 C C . TYR A 1 82 ? 2.583 -6.161 21.267 1.00 19.08 81 TYR A C 1
ATOM 580 O O . TYR A 1 82 ? 3.664 -6.723 21.436 1.00 18.38 81 TYR A O 1
ATOM 589 N N . HIS A 1 83 ? 1.521 -6.795 20.783 1.00 17.59 82 HIS A N 1
ATOM 590 C CA . HIS A 1 83 ? 1.593 -8.232 20.508 1.00 21.32 82 HIS A CA 1
ATOM 591 C C . HIS A 1 83 ? 2.483 -8.554 19.321 1.00 19.83 82 HIS A C 1
ATOM 592 O O . HIS A 1 83 ? 3.175 -9.578 19.308 1.00 20.36 82 HIS A O 1
ATOM 599 N N . ASN A 1 84 ? 2.498 -7.668 18.331 1.00 17.96 83 ASN A N 1
ATOM 600 C CA . ASN A 1 84 ? 3.374 -7.890 17.176 1.00 15.92 83 ASN A CA 1
ATOM 601 C C . ASN A 1 84 ? 4.846 -7.897 17.626 1.00 17.85 83 ASN A C 1
ATOM 602 O O . ASN A 1 84 ? 5.623 -8.768 17.218 1.00 20.37 83 ASN A O 1
ATOM 607 N N . ILE A 1 85 ? 5.228 -6.958 18.508 1.00 18.96 84 ILE A N 1
ATOM 608 C CA . ILE A 1 85 ? 6.641 -6.899 18.906 1.00 22.58 84 ILE A CA 1
ATOM 609 C C . ILE A 1 85 ? 7.034 -8.105 19.745 1.00 25.74 84 ILE A C 1
ATOM 610 O O . ILE A 1 85 ? 8.134 -8.657 19.588 1.00 27.41 84 ILE A O 1
ATOM 615 N N . LYS A 1 86 ? 6.117 -8.544 20.616 1.00 20.71 85 LYS A N 1
ATOM 616 C CA . LYS A 1 86 ? 6.375 -9.697 21.452 1.00 26.86 85 LYS A CA 1
ATOM 617 C C . LYS A 1 86 ? 6.648 -10.942 20.601 1.00 26.97 85 LYS A C 1
ATOM 618 O O . LYS A 1 86 ? 7.436 -11.824 20.984 1.00 32.02 85 LYS A O 1
ATOM 624 N N . ALA A 1 87 ? 5.978 -11.027 19.453 1.00 23.10 86 ALA A N 1
ATOM 625 C CA . ALA A 1 87 ? 6.132 -12.189 18.588 1.00 26.55 86 ALA A CA 1
ATOM 626 C C . ALA A 1 87 ? 7.323 -12.064 17.657 1.00 27.37 86 ALA A C 1
ATOM 627 O O . ALA A 1 87 ? 7.878 -13.079 17.199 1.00 28.01 86 ALA A O 1
ATOM 629 N N . GLU A 1 88 ? 7.702 -10.821 17.350 1.00 21.31 87 GLU A N 1
ATOM 630 C CA . GLU A 1 88 ? 8.758 -10.547 16.385 1.00 21.26 87 GLU A CA 1
ATOM 631 C C . GLU A 1 88 ? 9.493 -9.248 16.779 1.00 19.36 87 GLU A C 1
ATOM 632 O O . GLU A 1 88 ? 9.021 -8.144 16.501 1.00 20.70 87 GLU A O 1
ATOM 638 N N . PRO A 1 89 ? 10.668 -9.375 17.413 1.00 18.76 88 PRO A N 1
ATOM 639 C CA . PRO A 1 89 ? 11.446 -8.231 17.893 1.00 18.34 88 PRO A CA 1
ATOM 640 C C . PRO A 1 89 ? 12.087 -7.408 16.790 1.00 16.01 88 PRO A C 1
ATOM 641 O O . PRO A 1 89 ? 12.477 -6.274 17.069 1.00 16.12 88 PRO A O 1
ATOM 645 N N . HIS A 1 90 ? 12.202 -7.939 15.569 1.00 15.85 89 HIS A N 1
ATOM 646 C CA . HIS A 1 90 ? 12.759 -7.139 14.491 1.00 13.97 89 HIS A CA 1
ATOM 647 C C . HIS A 1 90 ? 11.705 -6.169 13.996 1.00 17.64 89 HIS A C 1
ATOM 648 O O . HIS A 1 90 ? 10.661 -6.599 13.500 1.00 19.03 89 HIS A O 1
ATOM 655 N N . VAL A 1 91 ? 11.969 -4.885 14.181 1.00 13.74 90 VAL A N 1
ATOM 656 C CA . VAL A 1 91 ? 11.036 -3.858 13.750 1.00 13.78 90 VAL A CA 1
ATOM 657 C C . VAL A 1 91 ? 11.762 -2.853 12.850 1.00 14.21 90 VAL A C 1
ATOM 658 O O . VAL A 1 91 ? 12.987 -2.859 12.755 1.00 14.02 90 VAL A O 1
ATOM 662 N N . GLU A 1 92 ? 11.007 -1.993 12.172 1.00 11.65 91 GLU A N 1
ATOM 663 C CA . GLU A 1 92 ? 11.609 -0.829 11.537 1.00 12.99 91 GLU A CA 1
ATOM 664 C C . GLU A 1 92 ? 11.056 0.430 12.184 1.00 13.92 91 GLU A C 1
ATOM 665 O O . GLU A 1 92 ? 9.943 0.423 12.740 1.00 15.23 91 GLU A O 1
ATOM 671 N N . LEU A 1 93 ? 11.855 1.494 12.195 1.00 13.21 92 LEU A N 1
ATOM 672 C CA . LEU A 1 93 ? 11.410 2.755 12.771 1.00 12.36 92 LEU A CA 1
ATOM 673 C C . LEU A 1 93 ? 11.776 3.885 11.810 1.00 14.39 92 LEU A C 1
ATOM 674 O O . LEU A 1 93 ? 12.905 3.940 11.314 1.00 14.91 92 LEU A O 1
ATOM 679 N N . ARG A 1 94 ? 10.800 4.744 11.495 1.00 12.33 93 ARG A N 1
ATOM 680 C CA . ARG A 1 94 ? 11.030 5.889 10.622 1.00 11.10 93 ARG A CA 1
ATOM 681 C C . ARG A 1 94 ? 10.955 7.152 11.483 1.00 11.75 93 ARG A C 1
ATOM 682 O O . ARG A 1 94 ? 10.038 7.298 12.298 1.00 13.35 93 ARG A O 1
ATOM 690 N N . ASP A 1 95 ? 11.948 8.027 11.336 1.00 10.16 94 ASP A N 1
ATOM 691 C CA . ASP A 1 95 ? 12.032 9.288 12.081 1.00 12.48 94 ASP A CA 1
ATOM 692 C C . ASP A 1 95 ? 12.182 10.346 10.981 1.00 11.70 94 ASP A C 1
ATOM 693 O O . ASP A 1 95 ? 13.274 10.539 10.424 1.00 13.23 94 ASP A O 1
ATOM 698 N N . GLY A 1 96 ? 11.065 10.950 10.593 1.00 8.90 95 GLY A N 1
ATOM 699 C CA . GLY A 1 96 ? 11.094 11.874 9.462 1.00 11.10 95 GLY A CA 1
ATOM 700 C C . GLY A 1 96 ? 11.423 11.105 8.178 1.00 13.88 95 GLY A C 1
ATOM 701 O O . GLY A 1 96 ? 10.838 10.067 7.853 1.00 10.69 95 GLY A O 1
ATOM 702 N N . THR A 1 97 ? 12.364 11.659 7.415 1.00 12.20 96 THR A N 1
ATOM 703 C CA . THR A 1 97 ? 12.755 11.049 6.137 1.00 10.26 96 THR A CA 1
ATOM 704 C C . THR A 1 97 ? 13.633 9.803 6.225 1.00 13.46 96 THR A C 1
ATOM 705 O O . THR A 1 97 ? 13.896 9.163 5.185 1.00 16.78 96 THR A O 1
ATOM 709 N N . GLU A 1 98 ? 14.105 9.472 7.427 1.00 13.38 97 GLU A N 1
ATOM 710 C CA . GLU A 1 98 ? 15.050 8.383 7.580 1.00 11.37 97 GLU A CA 1
ATOM 711 C C . GLU A 1 98 ? 14.409 7.137 8.191 1.00 15.17 97 GLU A C 1
ATOM 712 O O . GLU A 1 98 ? 13.582 7.255 9.086 1.00 15.81 97 GLU A O 1
ATOM 718 N N . VAL A 1 99 ? 14.797 5.956 7.731 1.00 13.33 98 VAL A N 1
ATOM 719 C CA . VAL A 1 99 ? 14.210 4.747 8.278 1.00 12.09 98 VAL A CA 1
ATOM 720 C C . VAL A 1 99 ? 15.332 3.755 8.550 1.00 14.00 98 VAL A C 1
ATOM 721 O O . VAL A 1 99 ? 16.381 3.794 7.877 1.00 16.33 98 VAL A O 1
ATOM 725 N N . GLY A 1 100 ? 15.128 2.854 9.504 1.00 14.76 99 GLY A N 1
ATOM 726 C CA . GLY A 1 100 ? 16.133 1.845 9.767 1.00 15.93 99 GLY A CA 1
ATOM 727 C C . GLY A 1 100 ? 15.565 0.645 10.506 1.00 14.61 99 GLY A C 1
ATOM 728 O O . GLY A 1 100 ? 14.390 0.651 10.870 1.00 12.75 99 GLY A O 1
ATOM 729 N N . ASP A 1 101 ? 16.411 -0.361 10.740 1.00 13.28 100 ASP A N 1
ATOM 730 C CA . ASP A 1 101 ? 16.001 -1.593 11.412 1.00 12.63 100 ASP A CA 1
ATOM 731 C C . ASP A 1 101 ? 16.490 -1.641 12.836 1.00 16.28 100 ASP A C 1
ATOM 732 O O . ASP A 1 101 ? 17.627 -1.209 13.146 1.00 16.37 100 ASP A O 1
ATOM 737 N N . TYR A 1 102 ? 15.639 -2.204 13.686 1.00 12.08 101 TYR A N 1
ATOM 738 C CA . TYR A 1 102 ? 15.920 -2.237 15.118 1.00 13.79 101 TYR A CA 1
ATOM 739 C C . TYR A 1 102 ? 15.498 -3.571 15.728 1.00 13.96 101 TYR A C 1
ATOM 740 O O . TYR A 1 102 ? 14.630 -4.287 15.194 1.00 15.19 101 TYR A O 1
ATOM 749 N N . THR A 1 103 ? 16.122 -3.895 16.857 1.00 16.04 102 THR A N 1
ATOM 750 C CA . THR A 1 103 ? 15.678 -5.007 17.669 1.00 13.65 102 THR A CA 1
ATOM 751 C C . THR A 1 103 ? 14.967 -4.390 18.885 1.00 14.65 102 THR A C 1
ATOM 752 O O . THR A 1 103 ? 15.568 -3.597 19.609 1.00 17.41 102 THR A O 1
ATOM 756 N N . ALA A 1 104 ? 13.691 -4.705 19.064 1.00 14.75 103 ALA A N 1
ATOM 757 C CA . ALA A 1 104 ? 12.905 -4.140 20.168 1.00 15.52 103 ALA A CA 1
ATOM 758 C C . ALA A 1 104 ? 12.841 -5.128 21.306 1.00 21.69 103 ALA A C 1
ATOM 759 O O . ALA A 1 104 ? 12.580 -6.308 21.109 1.00 21.17 103 ALA A O 1
ATOM 761 N N . ARG A 1 105 ? 13.072 -4.626 22.506 1.00 16.16 104 ARG A N 1
ATOM 762 C CA . ARG A 1 105 ? 12.920 -5.472 23.672 1.00 22.07 104 ARG A CA 1
ATOM 763 C C . ARG A 1 105 ? 12.233 -4.704 24.784 1.00 17.50 104 ARG A C 1
ATOM 764 O O . ARG A 1 105 ? 12.516 -3.518 24.996 1.00 15.39 104 ARG A O 1
ATOM 772 N N . GLU A 1 106 ? 11.356 -5.402 25.500 1.00 17.00 105 GLU A N 1
ATOM 773 C CA . GLU A 1 106 ? 10.726 -4.809 26.675 1.00 14.84 105 GLU A CA 1
ATOM 774 C C . GLU A 1 106 ? 11.776 -4.630 27.776 1.00 18.00 105 GLU A C 1
ATOM 775 O O . GLU A 1 106 ? 12.529 -5.560 28.089 1.00 22.24 105 GLU A O 1
ATOM 781 N N . VAL A 1 107 ? 11.845 -3.448 28.363 1.00 14.82 106 VAL A N 1
ATOM 782 C CA . VAL A 1 107 ? 12.886 -3.224 29.354 1.00 19.28 106 VAL A CA 1
ATOM 783 C C . VAL A 1 107 ? 12.302 -3.173 30.752 1.00 20.15 106 VAL A C 1
ATOM 784 O O . VAL A 1 107 ? 11.103 -3.003 30.936 1.00 16.91 106 VAL A O 1
ATOM 788 N N . THR A 1 108 ? 13.182 -3.314 31.727 1.00 15.67 107 THR A N 1
ATOM 789 C CA . THR A 1 108 ? 12.792 -3.407 33.143 1.00 15.26 107 THR A CA 1
ATOM 790 C C . THR A 1 108 ? 13.848 -2.685 33.977 1.00 17.06 107 THR A C 1
ATOM 791 O O . THR A 1 108 ? 14.894 -2.269 33.468 1.00 17.34 107 THR A O 1
ATOM 795 N N . GLY A 1 109 ? 13.543 -2.491 35.255 1.00 16.38 108 GLY A N 1
ATOM 796 C CA . GLY A 1 109 ? 14.527 -1.982 36.200 1.00 16.46 108 GLY A CA 1
ATOM 797 C C . GLY A 1 109 ? 15.028 -0.594 35.868 1.00 19.16 108 GLY A C 1
ATOM 798 O O . GLY A 1 109 ? 14.290 0.271 35.343 1.00 15.74 108 GLY A O 1
ATOM 799 N N . GLU A 1 110 ? 16.296 -0.356 36.181 1.00 20.53 109 GLU A N 1
ATOM 800 C CA A GLU A 1 110 ? 16.918 0.945 35.989 0.53 22.23 109 GLU A CA 1
ATOM 801 C CA B GLU A 1 110 ? 16.843 0.982 36.000 0.47 21.10 109 GLU A CA 1
ATOM 802 C C . GLU A 1 110 ? 16.803 1.436 34.544 1.00 19.10 109 GLU A C 1
ATOM 803 O O . GLU A 1 110 ? 16.585 2.619 34.282 1.00 21.78 109 GLU A O 1
ATOM 814 N N . GLU A 1 111 ? 16.977 0.516 33.596 1.00 16.79 110 GLU A N 1
ATOM 815 C CA . GLU A 1 111 ? 16.897 0.859 32.173 1.00 16.08 110 GLU A CA 1
ATOM 816 C C . GLU A 1 111 ? 15.507 1.433 31.853 1.00 15.05 110 GLU A C 1
ATOM 817 O O . GLU A 1 111 ? 15.365 2.443 31.155 1.00 14.93 110 GLU A O 1
ATOM 823 N N . LYS A 1 112 ? 14.488 0.786 32.381 1.00 16.30 111 LYS A N 1
ATOM 824 C CA . LYS A 1 112 ? 13.141 1.278 32.157 1.00 13.58 111 LYS A CA 1
ATOM 825 C C . LYS A 1 112 ? 12.931 2.645 32.786 1.00 13.99 111 LYS A C 1
ATOM 826 O O . LYS A 1 112 ? 12.332 3.511 32.178 1.00 14.66 111 LYS A O 1
ATOM 832 N N . ARG A 1 113 ? 13.393 2.835 34.015 1.00 15.73 112 ARG A N 1
ATOM 833 C CA . ARG A 1 113 ? 13.242 4.125 34.683 1.00 15.66 112 ARG A CA 1
ATOM 834 C C . ARG A 1 113 ? 13.880 5.259 33.888 1.00 15.89 112 ARG A C 1
ATOM 835 O O . ARG A 1 113 ? 13.306 6.359 33.789 1.00 16.79 112 ARG A O 1
ATOM 843 N N . VAL A 1 114 ? 15.070 5.016 33.359 1.00 15.38 113 VAL A N 1
ATOM 844 C CA . VAL A 1 114 ? 15.790 6.076 32.626 1.00 14.60 113 VAL A CA 1
ATOM 845 C C . VAL A 1 114 ? 15.058 6.406 31.343 1.00 12.77 113 VAL A C 1
ATOM 846 O O . VAL A 1 114 ? 14.879 7.579 31.005 1.00 16.34 113 VAL A O 1
ATOM 850 N N . TRP A 1 115 ? 14.627 5.382 30.603 1.00 13.43 114 TRP A N 1
ATOM 851 C CA . TRP A 1 115 ? 13.898 5.685 29.367 1.00 13.08 114 TRP A CA 1
ATOM 852 C C . TRP A 1 115 ? 12.530 6.336 29.654 1.00 11.24 114 TRP A C 1
ATOM 853 O O . TRP A 1 115 ? 12.060 7.184 28.876 1.00 13.33 114 TRP A O 1
ATOM 864 N N . TRP A 1 116 ? 11.862 5.899 30.714 1.00 12.17 115 TRP A N 1
ATOM 865 C CA . TRP A 1 116 ? 10.614 6.529 31.081 1.00 13.07 115 TRP A CA 1
ATOM 866 C C . TRP A 1 116 ? 10.8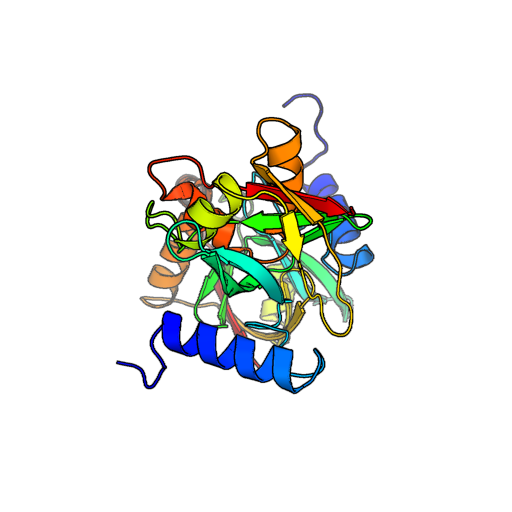00 8.022 31.350 1.00 14.81 115 TRP A C 1
ATOM 867 O O . TRP A 1 116 ? 9.997 8.835 30.895 1.00 15.52 115 TRP A O 1
ATOM 878 N N . GLU A 1 117 ? 11.848 8.389 32.082 1.00 15.06 116 GLU A N 1
ATOM 879 C CA . GLU A 1 117 ? 12.111 9.805 32.306 1.00 16.79 116 GLU A CA 1
ATOM 880 C C . GLU A 1 117 ? 12.297 10.541 30.969 1.00 16.57 116 GLU A C 1
ATOM 881 O O . GLU A 1 117 ? 11.811 11.656 30.782 1.00 15.23 116 GLU A O 1
ATOM 887 N N . ARG A 1 118 ? 13.022 9.939 30.040 1.00 14.44 117 ARG A N 1
ATOM 888 C CA . ARG A 1 118 ? 13.195 10.576 28.724 1.00 11.77 117 ARG A CA 1
ATOM 889 C C . ARG A 1 118 ? 11.853 10.747 28.036 1.00 14.76 117 ARG A C 1
ATOM 890 O O . ARG A 1 118 ? 11.592 11.758 27.368 1.00 15.36 117 ARG A O 1
ATOM 898 N N . ALA A 1 119 ? 11.002 9.741 28.142 1.00 12.56 118 ALA A N 1
ATOM 899 C CA . ALA A 1 119 ? 9.743 9.793 27.425 1.00 12.42 118 ALA A CA 1
ATOM 900 C C . ALA A 1 119 ? 8.879 10.921 28.005 1.00 12.28 118 ALA A C 1
ATOM 901 O O . ALA A 1 119 ? 8.162 11.608 27.242 1.00 14.59 118 ALA A O 1
ATOM 903 N N . VAL A 1 120 ? 8.864 11.060 29.336 1.00 14.02 119 VAL A N 1
ATOM 904 C CA . VAL A 1 120 ? 8.019 12.033 29.998 1.00 10.06 119 VAL A CA 1
ATOM 905 C C . VAL A 1 120 ? 8.506 13.463 29.609 1.00 16.33 119 VAL A C 1
ATOM 906 O O . VAL A 1 120 ? 7.703 14.383 29.554 1.00 20.31 119 VAL A O 1
ATOM 910 N N . GLU A 1 121 ? 9.799 13.623 29.332 1.00 14.82 120 GLU A N 1
ATOM 911 C CA . GLU A 1 121 ? 10.317 14.927 28.874 1.00 20.32 120 GLU A CA 1
ATOM 912 C C . GLU A 1 121 ? 9.767 15.290 27.503 1.00 20.57 120 GLU A C 1
ATOM 913 O O . GLU A 1 121 ? 9.522 16.456 27.206 1.00 24.12 120 GLU A O 1
ATOM 919 N N . VAL A 1 122 ? 9.532 14.295 26.665 1.00 17.66 121 VAL A N 1
ATOM 920 C CA . VAL A 1 122 ? 8.994 14.546 25.335 1.00 17.32 121 VAL A CA 1
ATOM 921 C C . VAL A 1 122 ? 7.502 14.749 25.393 1.00 17.33 121 VAL A C 1
ATOM 922 O O . VAL A 1 122 ? 6.948 15.622 24.718 1.00 17.47 121 VAL A O 1
ATOM 926 N N . TRP A 1 123 ? 6.832 13.917 26.190 1.00 13.96 122 TRP A N 1
ATOM 927 C CA . TRP A 1 123 ? 5.370 13.871 26.221 1.00 15.06 122 TRP A CA 1
ATOM 928 C C . TRP A 1 123 ? 4.959 13.849 27.702 1.00 13.78 122 TRP A C 1
ATOM 929 O O . TRP A 1 123 ? 4.696 12.792 28.293 1.00 14.40 122 TRP A O 1
ATOM 940 N N . PRO A 1 124 ? 4.868 15.040 28.325 1.00 15.95 123 PRO A N 1
ATOM 941 C CA . PRO A 1 124 ? 4.534 15.119 29.756 1.00 19.11 123 PRO A CA 1
ATOM 942 C C . PRO A 1 124 ? 3.277 14.372 30.165 1.00 16.63 123 PRO A C 1
ATOM 943 O O . PRO A 1 124 ? 3.184 13.920 31.304 1.00 17.51 123 PRO A O 1
ATOM 947 N N . ASP A 1 125 ? 2.306 14.224 29.269 1.00 16.46 124 ASP A N 1
ATOM 948 C CA . ASP A 1 125 ? 1.092 13.508 29.645 1.00 14.30 124 ASP A CA 1
ATOM 949 C C . ASP A 1 125 ? 1.386 12.072 30.066 1.00 15.75 124 ASP A C 1
ATOM 950 O O . ASP A 1 125 ? 0.603 11.483 30.799 1.00 17.15 124 ASP A O 1
ATOM 955 N N . TYR A 1 126 ? 2.494 11.482 29.608 1.00 15.67 125 TYR A N 1
ATOM 956 C CA . TYR A 1 126 ? 2.796 10.095 30.052 1.00 14.55 125 TYR A CA 1
ATOM 957 C C . TYR A 1 126 ? 2.791 9.987 31.579 1.00 16.92 125 TYR A C 1
ATOM 958 O O . TYR A 1 126 ? 2.322 8.992 32.154 1.00 15.33 125 TYR A O 1
ATOM 967 N N . ALA A 1 127 ? 3.324 11.001 32.261 1.00 16.19 126 ALA A N 1
ATOM 968 C CA . ALA A 1 127 ? 3.279 10.982 33.730 1.00 17.03 126 ALA A CA 1
ATOM 969 C C . ALA A 1 127 ? 1.856 10.915 34.304 1.00 16.75 126 ALA A C 1
ATOM 970 O O . ALA A 1 127 ? 1.635 10.209 35.278 1.00 18.60 126 ALA A O 1
ATOM 972 N N . GLU A 1 128 ? 0.911 11.673 33.731 1.00 14.61 127 GLU A N 1
ATOM 973 C CA . GLU A 1 128 ? -0.485 11.607 34.143 1.00 17.59 127 GLU A CA 1
ATOM 974 C C . GLU A 1 128 ? -1.112 10.233 33.910 1.00 17.79 127 GLU A C 1
ATOM 975 O O . GLU A 1 128 ? -1.940 9.784 34.681 1.00 19.43 127 GLU A O 1
ATOM 981 N N . TYR A 1 129 ? -0.684 9.538 32.853 1.00 17.56 128 TYR A N 1
ATOM 982 C CA . TYR A 1 129 ? -1.271 8.231 32.549 1.00 16.21 128 TYR A CA 1
ATOM 983 C C . TYR A 1 129 ? -1.085 7.250 33.711 1.00 16.24 128 TYR A C 1
ATOM 984 O O . TYR A 1 129 ? -1.932 6.387 33.953 1.00 16.77 128 TYR A O 1
ATOM 993 N N . GLN A 1 130 ? 0.040 7.364 34.422 1.00 15.93 129 GLN A N 1
ATOM 994 C CA . GLN A 1 130 ? 0.329 6.484 35.558 1.00 15.75 129 GLN A CA 1
ATOM 995 C C . GLN A 1 130 ? -0.766 6.450 36.610 1.00 17.16 129 GLN A C 1
ATOM 996 O O . GLN A 1 130 ? -0.986 5.426 37.265 1.00 20.36 129 GLN A O 1
ATOM 1002 N N . THR A 1 131 ? -1.482 7.563 36.752 1.00 17.83 130 THR A N 1
ATOM 1003 C CA . THR A 1 131 ? -2.521 7.687 37.762 1.00 18.12 130 THR A CA 1
ATOM 1004 C C . THR A 1 131 ? -3.767 6.845 37.457 1.00 20.59 130 THR A C 1
ATOM 1005 O O . THR A 1 131 ? -4.608 6.642 38.328 1.00 25.63 130 THR A O 1
ATOM 1009 N N . LYS A 1 132 ? -3.854 6.333 36.236 1.00 20.30 131 LYS A N 1
ATOM 1010 C CA . LYS A 1 132 ? -4.997 5.543 35.797 1.00 25.22 131 LYS A CA 1
ATOM 1011 C C . LYS A 1 132 ? -4.673 4.046 35.696 1.00 28.70 131 LYS A C 1
ATOM 1012 O O . LYS A 1 132 ? -5.540 3.232 35.376 1.00 29.24 131 LYS A O 1
ATOM 1018 N N . THR A 1 133 ? -3.423 3.670 35.947 1.00 21.24 132 THR A N 1
ATOM 1019 C CA . THR A 1 133 ? -2.987 2.316 35.614 1.00 19.48 132 THR A CA 1
ATOM 1020 C C . THR A 1 133 ? -3.500 1.166 36.532 1.00 27.87 132 THR A C 1
ATOM 1021 O O . THR A 1 133 ? -3.745 1.354 37.732 1.00 26.44 132 THR A O 1
ATOM 1025 N N . THR A 1 134 ? -3.658 -0.029 35.951 1.00 22.66 133 THR A N 1
ATOM 1026 C CA . THR A 1 134 ? -3.962 -1.216 36.755 1.00 19.55 133 THR A CA 1
ATOM 1027 C C . THR A 1 134 ? -3.027 -2.362 36.362 1.00 20.17 133 THR A C 1
ATOM 1028 O O . THR A 1 134 ? -3.156 -3.486 36.854 1.00 23.83 133 THR A O 1
ATOM 1032 N N . ARG A 1 135 ? -2.138 -2.072 35.406 1.00 22.31 134 ARG A N 1
ATOM 1033 C CA . ARG A 1 135 ? -1.183 -3.025 34.872 1.00 25.90 134 ARG A CA 1
ATOM 1034 C C . ARG A 1 135 ? 0.111 -2.249 34.653 1.00 22.06 134 ARG A C 1
ATOM 1035 O O . ARG A 1 135 ? 0.088 -1.015 34.578 1.00 20.10 134 ARG A O 1
ATOM 1043 N N . GLU A 1 136 ? 1.232 -2.959 34.573 1.00 20.28 135 GLU A N 1
ATOM 1044 C CA . GLU A 1 136 ? 2.483 -2.268 34.256 1.00 20.15 135 GLU A CA 1
ATOM 1045 C C . GLU A 1 136 ? 2.326 -1.589 32.896 1.00 20.79 135 GLU A C 1
ATOM 1046 O O . GLU A 1 136 ? 1.580 -2.082 32.039 1.00 19.80 135 GLU A O 1
ATOM 1052 N N . ILE A 1 137 ? 2.995 -0.451 32.722 1.00 15.73 136 ILE A N 1
ATOM 1053 C CA . ILE A 1 137 ? 3.060 0.212 31.418 1.00 15.61 136 ILE A CA 1
ATOM 1054 C C . ILE A 1 137 ? 4.275 -0.306 30.635 1.00 17.62 136 ILE A C 1
ATOM 1055 O O . ILE A 1 137 ? 5.428 -0.042 31.016 1.00 16.22 136 ILE A O 1
ATOM 1060 N N . PRO A 1 138 ? 4.042 -0.991 29.501 1.00 14.85 137 PRO A N 1
ATOM 1061 C CA . PRO A 1 138 ? 5.192 -1.566 28.764 1.00 15.18 137 PRO A CA 1
ATOM 1062 C C . PRO A 1 138 ? 6.021 -0.493 28.059 1.00 16.59 137 PRO A C 1
ATOM 1063 O O . PRO A 1 138 ? 5.465 0.418 27.428 1.00 14.97 137 PRO A O 1
ATOM 1067 N N . VAL A 1 139 ? 7.339 -0.605 28.180 1.00 13.60 138 VAL A N 1
ATOM 1068 C CA . VAL A 1 139 ? 8.267 0.282 27.498 1.00 11.93 138 VAL A CA 1
ATOM 1069 C C . VAL A 1 139 ? 9.270 -0.584 26.739 1.00 13.45 138 VAL A C 1
ATOM 1070 O O . VAL A 1 139 ? 9.775 -1.569 27.317 1.00 14.24 138 VAL A O 1
ATOM 1074 N N . PHE A 1 140 ? 9.485 -0.280 25.447 1.00 11.52 139 PHE A N 1
ATOM 1075 C CA . PHE A 1 140 ? 10.386 -1.084 24.618 1.00 12.40 139 PHE A CA 1
ATOM 1076 C C . PHE A 1 140 ? 11.542 -0.201 24.262 1.00 14.43 139 PHE A C 1
ATOM 1077 O O . PHE A 1 140 ? 11.330 0.977 23.947 1.00 14.67 139 PHE A O 1
ATOM 1085 N N . VAL A 1 141 ? 12.734 -0.768 24.229 1.00 13.22 140 VAL A N 1
ATOM 1086 C CA . VAL A 1 141 ? 13.907 -0.071 23.728 1.00 11.98 140 VAL A CA 1
ATOM 1087 C C . VAL A 1 141 ? 14.336 -0.719 22.417 1.00 13.49 140 VAL A C 1
ATOM 1088 O O . VAL A 1 141 ? 14.379 -1.880 22.315 1.00 14.66 140 VAL A O 1
ATOM 1092 N N . LEU A 1 142 ? 14.580 0.117 21.429 1.00 11.49 141 LEU A N 1
ATOM 1093 C CA . LEU A 1 142 ? 14.911 -0.292 20.084 1.00 14.06 141 LEU A CA 1
ATOM 1094 C C . LEU A 1 142 ? 16.374 -0.003 19.803 1.00 13.24 141 LEU A C 1
ATOM 1095 O O . LEU A 1 142 ? 16.785 1.087 19.815 1.00 14.32 141 LEU A O 1
ATOM 1100 N N . THR A 1 143 ? 17.153 -1.053 19.600 1.00 16.22 142 THR A N 1
ATOM 1101 C CA . THR A 1 143 ? 18.546 -0.924 19.321 1.00 15.63 142 THR A CA 1
ATOM 1102 C C . THR A 1 143 ? 18.879 -1.207 17.842 1.00 15.81 142 THR A C 1
ATOM 1103 O O . THR A 1 143 ? 18.413 -2.149 17.338 1.00 18.69 142 THR A O 1
ATOM 1107 N N . PRO A 1 144 ? 19.674 -0.361 17.193 1.00 16.66 143 PRO A N 1
ATOM 1108 C CA . PRO A 1 144 ? 19.934 -0.565 15.761 1.00 19.06 143 PRO A CA 1
ATOM 1109 C C . PRO A 1 144 ? 20.440 -1.954 15.455 1.00 22.25 143 PRO A C 1
ATOM 1110 O O . PRO A 1 144 ? 21.207 -2.555 16.207 1.00 22.29 143 PRO A O 1
ATOM 1114 N N . ARG A 1 145 ? 19.975 -2.485 14.338 1.00 18.77 144 ARG A N 1
ATOM 1115 C CA . ARG A 1 145 ? 20.506 -3.752 13.827 1.00 27.35 144 ARG A CA 1
ATOM 1116 C C . ARG A 1 145 ? 20.584 -3.728 12.300 1.00 39.42 144 ARG A C 1
ATOM 1117 O O . ARG A 1 145 ? 21.077 -2.769 11.691 1.00 45.84 144 ARG A O 1
ATOM 1125 N N . GLY B 1 6 ? 34.049 12.701 28.080 1.00 41.41 5 GLY B N 1
ATOM 1126 C CA . GLY B 1 6 ? 34.455 11.307 27.953 1.00 43.23 5 GLY B CA 1
ATOM 1127 C C . GLY B 1 6 ? 34.306 10.708 26.553 1.00 43.13 5 GLY B C 1
ATOM 1128 O O . GLY B 1 6 ? 34.078 9.498 26.413 1.00 42.29 5 GLY B O 1
ATOM 1129 N N . GLU B 1 7 ? 34.422 11.550 25.522 1.00 38.90 6 GLU B N 1
ATOM 1130 C CA . GLU B 1 7 ? 34.307 11.103 24.136 1.00 29.91 6 GLU B CA 1
ATOM 1131 C C . GLU B 1 7 ? 35.474 11.601 23.299 1.00 26.34 6 GLU B C 1
ATOM 1132 O O . GLU B 1 7 ? 36.123 12.589 23.629 1.00 27.55 6 GLU B O 1
ATOM 1138 N N . TYR B 1 8 ? 35.748 10.890 22.214 1.00 19.58 7 TYR B N 1
ATOM 1139 C CA . TYR B 1 8 ? 36.781 11.323 21.272 1.00 16.64 7 TYR B CA 1
ATOM 1140 C C . TYR B 1 8 ? 36.130 12.039 20.096 1.00 19.70 7 TYR B C 1
ATOM 1141 O O . TYR B 1 8 ? 36.005 11.496 19.007 1.00 19.62 7 TYR B O 1
ATOM 1150 N N . GLU B 1 9 ? 35.702 13.269 20.328 1.00 19.50 8 GLU B N 1
ATOM 1151 C CA . GLU B 1 9 ? 34.838 13.967 19.378 1.00 22.04 8 GLU B CA 1
ATOM 1152 C C . GLU B 1 9 ? 35.336 15.392 19.300 1.00 23.43 8 GLU B C 1
ATOM 1153 O O . GLU B 1 9 ? 35.829 15.913 20.289 1.00 20.80 8 GLU B O 1
ATOM 1159 N N . PRO B 1 10 ? 35.222 16.028 18.125 1.00 19.18 9 PRO B N 1
ATOM 1160 C CA . PRO B 1 10 ? 35.715 17.398 18.006 1.00 12.61 9 PRO B CA 1
ATOM 1161 C C . PRO B 1 10 ? 34.817 18.331 18.822 1.00 12.27 9 PRO B C 1
ATOM 1162 O O . PRO B 1 10 ? 33.667 17.980 19.140 1.00 15.86 9 PRO B O 1
ATOM 1166 N N . SER B 1 11 ? 35.308 19.526 19.058 1.00 16.92 10 SER B N 1
ATOM 1167 C CA . SER B 1 11 ? 34.434 20.544 19.621 1.00 16.93 10 SER B CA 1
ATOM 1168 C C . SER B 1 11 ? 33.338 20.849 18.604 1.00 17.00 10 SER B C 1
ATOM 1169 O O . SER B 1 11 ? 33.511 20.632 17.411 1.00 16.55 10 SER B O 1
ATOM 1172 N N . PRO B 1 12 ? 32.217 21.403 19.068 1.00 18.95 11 PRO B N 1
ATOM 1173 C CA . PRO B 1 12 ? 31.120 21.741 18.151 1.00 17.18 11 PRO B CA 1
ATOM 1174 C C . PRO B 1 12 ? 31.535 22.663 17.016 1.00 15.51 11 PRO B C 1
ATOM 1175 O O . PRO B 1 12 ? 31.186 22.411 15.843 1.00 15.52 11 PRO B O 1
ATOM 1179 N N . SER B 1 13 ? 32.301 23.691 17.326 1.00 17.75 12 SER B N 1
ATOM 1180 C CA . SER B 1 13 ? 32.677 24.640 16.282 1.00 19.72 12 SER B CA 1
ATOM 1181 C C . SER B 1 13 ? 33.705 24.028 15.314 1.00 20.19 12 SER B C 1
ATOM 1182 O O . SER B 1 13 ? 33.748 24.381 14.136 1.00 18.49 12 SER B O 1
ATOM 1185 N N . ASP B 1 14 ? 34.549 23.130 15.807 1.00 17.94 13 ASP B N 1
ATOM 1186 C CA . ASP B 1 14 ? 35.530 22.470 14.949 1.00 17.48 13 ASP B CA 1
ATOM 1187 C C . ASP B 1 14 ? 34.798 21.522 14.010 1.00 14.06 13 ASP B C 1
ATOM 1188 O O . ASP B 1 14 ? 35.131 21.452 12.821 1.00 16.71 13 ASP B O 1
ATOM 1193 N N . TRP B 1 15 ? 33.802 20.806 14.527 1.00 14.64 14 TRP B N 1
ATOM 1194 C CA . TRP B 1 15 ? 32.979 19.953 13.646 1.00 10.53 14 TRP B CA 1
ATOM 1195 C C . TRP B 1 15 ? 32.325 20.812 12.548 1.00 9.87 14 TRP B C 1
ATOM 1196 O O . TRP B 1 15 ? 32.368 20.464 11.354 1.00 12.31 14 TRP B O 1
ATOM 1207 N N . ALA B 1 16 ? 31.746 21.934 12.962 1.00 11.46 15 ALA B N 1
ATOM 1208 C CA . ALA B 1 16 ? 31.060 22.768 11.979 1.00 12.57 15 ALA B CA 1
ATOM 1209 C C . ALA B 1 16 ? 32.023 23.222 10.878 1.00 10.93 15 ALA B C 1
ATOM 1210 O O . ALA B 1 16 ? 31.676 23.185 9.708 1.00 12.37 15 ALA B O 1
ATOM 1212 N N . ARG B 1 17 ? 33.212 23.691 11.246 1.00 12.66 16 ARG B N 1
ATOM 1213 C CA . ARG B 1 17 ? 34.238 24.049 10.270 1.00 14.07 16 ARG B CA 1
ATOM 1214 C C . ARG B 1 17 ? 34.608 22.875 9.340 1.00 14.97 16 ARG B C 1
ATOM 1215 O O . ARG B 1 17 ? 34.717 23.055 8.113 1.00 14.69 16 ARG B O 1
ATOM 1223 N N . LYS B 1 18 ? 34.828 21.693 9.909 1.00 16.64 17 LYS B N 1
ATOM 1224 C CA . LYS B 1 18 ? 35.163 20.522 9.096 1.00 14.30 17 LYS B CA 1
ATOM 1225 C C . LYS B 1 18 ? 34.024 20.147 8.147 1.00 14.60 17 LYS B C 1
ATOM 1226 O O . LYS B 1 18 ? 34.293 19.813 6.991 1.00 15.33 17 LYS B O 1
ATOM 1232 N N . GLN B 1 19 ? 32.778 20.193 8.616 1.00 14.75 18 GLN B N 1
ATOM 1233 C CA . GLN B 1 19 ? 31.625 19.892 7.752 1.00 12.04 18 GLN B CA 1
ATOM 1234 C C . GLN B 1 19 ? 31.571 20.887 6.556 1.00 13.19 18 GLN B C 1
ATOM 1235 O O . GLN B 1 19 ? 31.373 20.495 5.389 1.00 13.71 18 GLN B O 1
ATOM 1241 N N . VAL B 1 20 ? 31.732 22.185 6.825 1.00 11.06 19 VAL B N 1
ATOM 1242 C CA . VAL B 1 20 ? 31.788 23.185 5.713 1.00 12.88 19 VAL B CA 1
ATOM 1243 C C . VAL B 1 20 ? 32.891 22.885 4.725 1.00 16.81 19 VAL B C 1
ATOM 1244 O O . VAL B 1 20 ? 32.709 22.929 3.503 1.00 15.64 19 VAL B O 1
ATOM 1248 N N . GLU B 1 21 ? 34.080 22.599 5.235 1.00 16.69 20 GLU B N 1
ATOM 1249 C CA . GLU B 1 21 ? 35.204 22.291 4.349 1.00 18.76 20 GLU B CA 1
ATOM 1250 C C . GLU B 1 21 ? 34.895 21.097 3.405 1.00 17.94 20 GLU B C 1
ATOM 1251 O O . GLU B 1 21 ? 35.111 21.159 2.201 1.00 17.03 20 GLU B O 1
ATOM 1257 N N . THR B 1 22 ? 34.344 20.031 3.953 1.00 18.11 21 THR B N 1
ATOM 1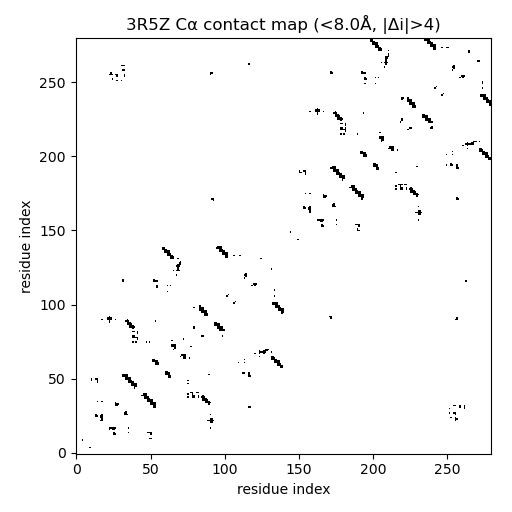258 C CA . THR B 1 22 ? 34.011 18.861 3.147 1.00 15.64 21 THR B CA 1
ATOM 1259 C C . THR B 1 22 ? 32.924 19.210 2.139 1.00 16.48 21 THR B C 1
ATOM 1260 O O . THR B 1 22 ? 33.025 18.853 0.955 1.00 16.56 21 THR B O 1
ATOM 1264 N N . TYR B 1 23 ? 31.883 19.896 2.615 1.00 14.90 22 TYR B N 1
ATOM 1265 C CA . TYR B 1 23 ? 30.728 20.259 1.796 1.00 13.75 22 TYR B CA 1
ATOM 1266 C C . TYR B 1 23 ? 31.145 21.146 0.616 1.00 17.42 22 TYR B C 1
ATOM 1267 O O . TYR B 1 23 ? 30.853 20.855 -0.534 1.00 17.14 22 TYR B O 1
ATOM 1276 N N . GLU B 1 24 ? 31.849 22.224 0.909 1.00 17.18 23 GLU B N 1
ATOM 1277 C CA . GLU B 1 24 ? 32.240 23.173 -0.131 1.00 19.64 23 GLU B CA 1
ATOM 1278 C C . GLU B 1 24 ? 33.271 22.554 -1.072 1.00 23.48 23 GLU B C 1
ATOM 1279 O O . GLU B 1 24 ? 33.139 22.672 -2.305 1.00 24.12 23 GLU B O 1
ATOM 1285 N N . ASN B 1 25 ? 34.298 21.899 -0.516 1.00 20.05 24 ASN B N 1
ATOM 1286 C CA . ASN B 1 25 ? 35.349 21.292 -1.338 1.00 22.69 24 ASN B CA 1
ATOM 1287 C C . ASN B 1 25 ? 34.873 20.218 -2.303 1.00 24.05 24 ASN B C 1
ATOM 1288 O O . ASN B 1 25 ? 35.488 20.042 -3.359 1.00 26.21 24 ASN B O 1
ATOM 1293 N N . SER B 1 26 ? 33.812 19.494 -1.942 1.00 19.24 25 SER B N 1
ATOM 1294 C CA . SER B 1 26 ? 33.314 18.387 -2.753 1.00 20.11 25 SER B CA 1
ATOM 1295 C C . SER B 1 26 ? 32.248 18.917 -3.707 1.00 19.35 25 SER B C 1
ATOM 1296 O O . SER B 1 26 ? 31.559 18.139 -4.380 1.00 19.37 25 SER B O 1
ATOM 1299 N N . GLY B 1 27 ? 32.055 20.224 -3.702 1.00 17.34 26 GLY B N 1
ATOM 1300 C CA . GLY B 1 27 ? 30.974 20.814 -4.471 1.00 20.26 26 GLY B CA 1
ATOM 1301 C C . GLY B 1 27 ? 29.602 20.268 -4.073 1.00 18.87 26 GLY B C 1
ATOM 1302 O O . GLY B 1 27 ? 28.713 20.171 -4.899 1.00 19.35 26 GLY B O 1
ATOM 1303 N N . GLY B 1 28 ? 29.393 19.934 -2.797 1.00 16.41 27 GLY B N 1
ATOM 1304 C CA . GLY B 1 28 ? 28.051 19.580 -2.345 1.00 11.43 27 GLY B CA 1
ATOM 1305 C C . GLY B 1 28 ? 27.705 18.113 -2.558 1.00 14.67 27 GLY B C 1
ATOM 1306 O O . GLY B 1 28 ? 26.533 17.728 -2.491 1.00 15.80 27 GLY B O 1
ATOM 1307 N N . THR B 1 29 ? 28.731 17.283 -2.795 1.00 16.25 28 THR B N 1
ATOM 1308 C CA . THR B 1 29 ? 28.483 15.846 -2.953 1.00 16.60 28 THR B CA 1
ATOM 1309 C C . THR B 1 29 ? 28.803 15.041 -1.707 1.00 22.07 28 THR B C 1
ATOM 1310 O O . THR B 1 29 ? 28.300 13.905 -1.553 1.00 25.08 28 THR B O 1
ATOM 1314 N N . GLU B 1 30 ? 29.639 15.588 -0.813 1.00 16.90 29 GLU B N 1
ATOM 1315 C CA . GLU B 1 30 ? 30.017 14.900 0.420 1.00 18.27 29 GLU B CA 1
ATOM 1316 C C . GLU B 1 30 ? 29.775 15.828 1.598 1.00 16.09 29 GLU B C 1
ATOM 1317 O O . GLU B 1 30 ? 29.856 17.066 1.452 1.00 17.23 29 GLU B O 1
ATOM 1323 N N . GLY B 1 31 ? 29.532 15.245 2.770 1.00 18.40 30 GLY B N 1
ATOM 1324 C CA . GLY B 1 31 ? 29.415 16.014 3.998 1.00 21.91 30 GLY B CA 1
ATOM 1325 C C . GLY B 1 31 ? 28.113 16.782 4.108 1.00 14.73 30 GLY B C 1
ATOM 1326 O O . GLY B 1 31 ? 27.994 17.751 4.866 1.00 16.89 30 GLY B O 1
ATOM 1327 N N . THR B 1 32 ? 27.093 16.318 3.403 1.00 14.05 31 THR B N 1
ATOM 1328 C CA . THR B 1 32 ? 25.858 17.101 3.328 1.00 10.76 31 THR B CA 1
ATOM 1329 C C . THR B 1 32 ? 24.748 16.672 4.277 1.00 12.05 31 THR B C 1
ATOM 1330 O O . THR B 1 32 ? 23.608 17.174 4.180 1.00 11.89 31 THR B O 1
ATOM 1334 N N . THR B 1 33 ? 25.061 15.732 5.166 1.00 11.41 32 THR B N 1
ATOM 1335 C CA . THR B 1 33 ? 24.080 15.337 6.168 1.00 12.17 32 THR B CA 1
ATOM 1336 C C . THR B 1 33 ? 24.659 15.298 7.558 1.00 13.08 32 THR B C 1
ATOM 1337 O O . THR B 1 33 ? 25.884 15.388 7.782 1.00 15.20 32 THR B O 1
ATOM 1341 N N . LEU B 1 34 ? 23.747 15.255 8.513 1.00 11.04 33 LEU B N 1
ATOM 1342 C CA . LEU B 1 34 ? 24.120 15.172 9.932 1.00 12.27 33 LEU B CA 1
ATOM 1343 C C . LEU B 1 34 ? 23.124 14.221 10.580 1.00 10.83 33 LEU B C 1
ATOM 1344 O O . LEU B 1 34 ? 21.925 14.491 10.599 1.00 12.72 33 LEU B O 1
ATOM 1349 N N . GLN B 1 35 ? 23.620 13.094 11.093 1.00 13.53 34 GLN B N 1
ATOM 1350 C CA . GLN B 1 35 ? 22.742 12.056 11.664 1.00 15.23 34 GLN B CA 1
ATOM 1351 C C . GLN B 1 35 ? 21.621 11.696 10.700 1.00 13.20 34 GLN B C 1
ATOM 1352 O O . GLN B 1 35 ? 20.478 11.505 11.117 1.00 16.37 34 GLN B O 1
ATOM 1358 N N . GLY B 1 36 ? 21.958 11.615 9.416 1.00 12.52 35 GLY B N 1
ATOM 1359 C CA . GLY B 1 36 ? 21.003 11.234 8.382 1.00 11.81 35 GLY B CA 1
ATOM 1360 C C . GLY B 1 36 ? 20.122 12.372 7.863 1.00 16.60 35 GLY B C 1
ATOM 1361 O O . GLY B 1 36 ? 19.319 12.153 6.936 1.00 18.13 35 GLY B O 1
ATOM 1362 N N . LYS B 1 37 ? 20.283 13.583 8.402 1.00 9.96 36 LYS B N 1
ATOM 1363 C CA . LYS B 1 37 ? 19.363 14.669 8.072 1.00 9.86 36 LYS B CA 1
ATOM 1364 C C . LYS B 1 37 ? 20.125 15.734 7.256 1.00 10.03 36 LYS B C 1
ATOM 1365 O O . LYS B 1 37 ? 21.317 15.906 7.440 1.00 12.32 36 LYS B O 1
ATOM 1371 N N . PRO B 1 38 ? 19.428 16.393 6.330 1.00 12.06 37 PRO B N 1
ATOM 1372 C CA . PRO B 1 38 ? 20.126 17.216 5.321 1.00 10.36 37 PRO B CA 1
ATOM 1373 C C . PRO B 1 38 ? 20.566 18.558 5.903 1.00 9.07 37 PRO B C 1
ATOM 1374 O O . PRO B 1 38 ? 19.857 19.181 6.699 1.00 9.19 37 PRO B O 1
ATOM 1378 N N . VAL B 1 39 ? 21.750 18.993 5.452 1.00 10.48 38 VAL B N 1
ATOM 1379 C CA . VAL B 1 39 ? 22.403 20.231 5.897 1.00 10.14 38 VAL B CA 1
ATOM 1380 C C . VAL B 1 39 ? 22.547 21.148 4.676 1.00 9.86 38 VAL B C 1
ATOM 1381 O O . VAL B 1 39 ? 22.630 20.679 3.531 1.00 10.80 38 VAL B O 1
ATOM 1385 N N . VAL B 1 40 ? 22.541 22.455 4.937 1.00 9.35 39 VAL B N 1
ATOM 1386 C CA . VAL B 1 40 ? 22.821 23.474 3.919 1.00 9.63 39 VAL B CA 1
ATOM 1387 C C . VAL B 1 40 ? 23.991 24.303 4.433 1.00 9.02 39 VAL B C 1
ATOM 1388 O O . VAL B 1 40 ? 24.285 24.301 5.621 1.00 9.28 39 VAL B O 1
ATOM 1392 N N . VAL B 1 41 ? 24.664 25.023 3.526 1.00 8.49 40 VAL B N 1
ATOM 1393 C CA . VAL B 1 41 ? 25.697 25.979 3.944 1.00 8.29 40 VAL B CA 1
ATOM 1394 C C . VAL B 1 41 ? 25.230 27.377 3.622 1.00 7.94 40 VAL B C 1
ATOM 1395 O O . VAL B 1 41 ? 24.968 27.712 2.452 1.00 10.54 40 VAL B O 1
ATOM 1399 N N . LEU B 1 42 ? 25.115 28.174 4.683 1.00 8.58 41 LEU B N 1
ATOM 1400 C CA . LEU B 1 42 ? 24.726 29.581 4.592 1.00 9.32 41 LEU B CA 1
ATOM 1401 C C . LEU B 1 42 ? 25.953 30.485 4.508 1.00 10.98 41 LEU B C 1
ATOM 1402 O O . LEU B 1 42 ? 26.857 30.348 5.317 1.00 14.10 41 LEU B O 1
ATOM 1407 N N . THR B 1 43 ? 26.004 31.403 3.539 1.00 9.27 42 THR B N 1
ATOM 1408 C CA . THR B 1 43 ? 27.077 32.410 3.517 1.00 11.91 42 THR B CA 1
ATOM 1409 C C . THR B 1 43 ? 26.480 33.740 3.934 1.00 12.60 42 THR B C 1
ATOM 1410 O O . THR B 1 43 ? 25.480 34.188 3.357 1.00 13.14 42 THR B O 1
ATOM 1414 N N . THR B 1 44 ? 27.108 34.370 4.917 1.00 12.58 43 THR B N 1
ATOM 1415 C CA . THR B 1 44 ? 26.625 35.671 5.388 1.00 12.93 43 THR B CA 1
ATOM 1416 C C . THR B 1 44 ? 27.781 36.656 5.378 1.00 15.70 43 THR B C 1
ATOM 1417 O O . THR B 1 44 ? 28.923 36.250 5.304 1.00 16.83 43 THR B O 1
ATOM 1421 N N . LYS B 1 45 ? 27.478 37.956 5.465 1.00 13.02 44 LYS B N 1
ATOM 1422 C CA . LYS B 1 45 ? 28.530 38.963 5.574 1.00 13.67 44 LYS B CA 1
ATOM 1423 C C . LYS B 1 45 ? 28.783 39.268 7.068 1.00 15.84 44 LYS B C 1
ATOM 1424 O O . LYS B 1 45 ? 27.846 39.524 7.847 1.00 17.09 44 LYS B O 1
ATOM 1430 N N . GLY B 1 46 ? 30.045 39.247 7.495 1.00 18.38 45 GLY B N 1
ATOM 1431 C CA . GLY B 1 46 ? 30.355 39.463 8.902 1.00 19.91 45 GLY B CA 1
ATOM 1432 C C . GLY B 1 46 ? 29.941 40.861 9.342 1.00 16.14 45 GLY B C 1
ATOM 1433 O O . GLY B 1 46 ? 30.380 41.830 8.721 1.00 24.95 45 GLY B O 1
ATOM 1434 N N . ALA B 1 47 ? 29.063 40.957 10.342 1.00 20.94 46 ALA B N 1
ATOM 1435 C CA . ALA B 1 47 ? 28.516 42.246 10.769 1.00 22.67 46 ALA B CA 1
ATOM 1436 C C . ALA B 1 47 ? 29.595 43.219 11.235 1.00 27.01 46 ALA B C 1
ATOM 1437 O O . ALA B 1 47 ? 29.482 44.425 11.021 1.00 28.08 46 ALA B O 1
ATOM 1439 N N . LYS B 1 48 ? 30.639 42.700 11.869 1.00 27.94 47 LYS B N 1
ATOM 1440 C CA . LYS B 1 48 ? 31.723 43.559 12.346 1.00 29.09 47 LYS B CA 1
ATOM 1441 C C . LYS B 1 48 ? 32.924 43.611 11.401 1.00 26.69 47 LYS B C 1
ATOM 1442 O O . LYS B 1 48 ? 33.612 44.620 11.352 1.00 31.81 47 LYS B O 1
ATOM 1448 N N . THR B 1 49 ? 33.194 42.535 10.674 1.00 27.25 48 THR B N 1
ATOM 1449 C CA . THR B 1 49 ? 34.440 42.442 9.906 1.00 24.31 48 THR B CA 1
ATOM 1450 C C . THR B 1 49 ? 34.257 42.676 8.414 1.00 27.67 48 THR B C 1
ATOM 1451 O O . THR B 1 49 ? 35.198 43.004 7.728 1.00 28.89 48 THR B O 1
ATOM 1455 N N . GLY B 1 50 ? 33.049 42.474 7.894 1.00 28.17 49 GLY B N 1
ATOM 1456 C CA . GLY B 1 50 ? 32.829 42.520 6.448 1.00 24.46 49 GLY B CA 1
ATOM 1457 C C . GLY B 1 50 ? 33.236 41.278 5.650 1.00 28.11 49 GLY B C 1
ATOM 1458 O O . GLY B 1 50 ? 33.013 41.181 4.435 1.00 29.50 49 GLY B O 1
ATOM 1459 N N . LYS B 1 51 ? 33.849 40.304 6.312 1.00 25.87 50 LYS B N 1
ATOM 1460 C CA . LYS B 1 51 ? 34.305 39.113 5.600 1.00 26.78 50 LYS B CA 1
ATOM 1461 C C . LYS B 1 51 ? 33.154 38.129 5.349 1.00 19.92 50 LYS B C 1
ATOM 1462 O O . LYS B 1 51 ? 32.209 38.053 6.136 1.00 22.51 50 LYS B O 1
ATOM 1468 N N . LEU B 1 52 ? 33.266 37.363 4.271 1.00 20.96 51 LEU B N 1
ATOM 1469 C CA . LEU B 1 52 ? 32.277 36.330 3.972 1.00 17.54 51 LEU B CA 1
ATOM 1470 C C . LEU B 1 52 ? 32.437 35.160 4.943 1.00 15.54 51 LEU B C 1
ATOM 1471 O O . LEU B 1 52 ? 33.556 34.661 5.131 1.00 23.15 51 LEU B O 1
ATOM 1476 N N . ARG B 1 53 ? 31.341 34.728 5.559 1.00 13.38 52 ARG B N 1
ATOM 1477 C CA . ARG B 1 53 ? 31.415 33.713 6.608 1.00 17.44 52 ARG B CA 1
ATOM 1478 C C . ARG B 1 53 ? 30.488 32.576 6.227 1.00 17.95 52 ARG B C 1
ATOM 1479 O O . ARG B 1 53 ? 29.361 32.844 5.798 1.00 16.29 52 ARG B O 1
ATOM 1487 N N . LYS B 1 54 ? 30.902 31.316 6.405 1.00 13.47 53 LYS B N 1
ATOM 1488 C CA . LYS B 1 54 ? 30.034 30.207 6.007 1.00 13.29 53 LYS B CA 1
ATOM 1489 C C . LYS B 1 54 ? 29.660 29.455 7.276 1.00 13.27 53 LYS B C 1
ATOM 1490 O O . LYS B 1 54 ? 30.502 29.334 8.196 1.00 17.67 53 LYS B O 1
ATOM 1496 N N . THR B 1 55 ? 28.430 28.920 7.303 1.00 9.45 54 THR B N 1
ATOM 1497 C CA . THR B 1 55 ? 27.858 28.240 8.467 1.00 9.96 54 THR B CA 1
ATOM 1498 C C . THR B 1 55 ? 26.977 27.076 8.001 1.00 11.20 54 THR B C 1
ATOM 1499 O O . THR B 1 55 ? 26.031 27.293 7.253 1.00 10.32 54 THR B O 1
ATOM 1503 N N . PRO B 1 56 ? 27.232 25.841 8.475 1.00 9.91 55 PRO B N 1
ATOM 1504 C CA . PRO B 1 56 ? 26.324 24.733 8.143 1.00 9.27 55 PRO B CA 1
ATOM 1505 C C . PRO B 1 56 ? 25.086 24.778 9.048 1.00 8.83 55 PRO B C 1
ATOM 1506 O O . PRO B 1 56 ? 25.232 25.058 10.262 1.00 10.05 55 PRO B O 1
ATOM 1510 N N . LEU B 1 57 ? 23.900 24.570 8.471 1.00 8.72 56 LEU B N 1
ATOM 1511 C CA . LEU B 1 57 ? 22.636 24.655 9.210 1.00 9.68 56 LEU B CA 1
ATOM 1512 C C . LEU B 1 57 ? 21.728 23.555 8.686 1.00 7.90 56 LEU B C 1
ATOM 1513 O O . LEU B 1 57 ? 21.966 22.965 7.611 1.00 7.84 56 LEU B O 1
ATOM 1518 N N . MET B 1 58 ? 20.672 23.221 9.434 1.00 10.22 57 MET B N 1
ATOM 1519 C CA . MET B 1 58 ? 19.733 22.217 8.908 1.00 11.19 57 MET B CA 1
ATOM 1520 C C . MET B 1 58 ? 18.922 22.746 7.735 1.00 11.04 57 MET B C 1
ATOM 1521 O O . MET B 1 58 ? 18.565 23.938 7.717 1.00 11.17 57 MET B O 1
ATOM 1526 N N . ARG B 1 59 ? 18.685 21.873 6.753 1.00 8.48 58 ARG B N 1
ATOM 1527 C CA . ARG B 1 59 ? 17.921 22.215 5.556 1.00 9.40 58 ARG B CA 1
ATOM 1528 C C . ARG B 1 59 ? 16.467 22.188 5.893 1.00 10.71 58 ARG B C 1
ATOM 1529 O O . ARG B 1 59 ? 15.960 21.121 6.247 1.00 11.86 58 ARG B O 1
ATOM 1537 N N . VAL B 1 60 ? 15.791 23.335 5.765 1.00 11.27 59 VAL B N 1
ATOM 1538 C CA . VAL B 1 60 ? 14.321 23.392 5.913 1.00 8.81 59 VAL B CA 1
ATOM 1539 C C . VAL B 1 60 ? 13.832 24.139 4.683 1.00 10.85 59 VAL B C 1
ATOM 1540 O O . VAL B 1 60 ? 14.232 25.279 4.467 1.00 11.61 59 VAL B O 1
ATOM 1544 N N . GLU B 1 61 ? 13.034 23.482 3.837 1.00 10.16 60 GLU B N 1
ATOM 1545 C CA . GLU B 1 61 ? 12.750 24.001 2.494 1.00 11.52 60 GLU B CA 1
ATOM 1546 C C . GLU B 1 61 ? 11.277 23.810 2.112 1.00 12.93 60 GLU B C 1
ATOM 1547 O O . GLU B 1 61 ? 10.663 22.810 2.466 1.00 14.17 60 GLU B O 1
ATOM 1553 N N . HIS B 1 62 ? 10.732 24.778 1.383 1.00 14.23 61 HIS B N 1
ATOM 1554 C CA . HIS B 1 62 ? 9.382 24.600 0.815 1.00 17.05 61 HIS B CA 1
ATOM 1555 C C . HIS B 1 62 ? 9.221 25.473 -0.417 1.00 16.06 61 HIS B C 1
ATOM 1556 O O . HIS B 1 62 ? 9.314 26.683 -0.303 1.00 15.75 61 HIS B O 1
ATOM 1563 N N . ASN B 1 63 ? 9.016 24.848 -1.583 1.00 15.64 62 ASN B N 1
ATOM 1564 C CA . ASN B 1 63 ? 8.765 25.584 -2.818 1.00 18.90 62 ASN B CA 1
ATOM 1565 C C . ASN B 1 63 ? 9.828 26.634 -3.131 1.00 18.44 62 ASN B C 1
ATOM 1566 O O . ASN B 1 63 ? 9.505 27.751 -3.537 1.00 20.58 62 ASN B O 1
ATOM 1571 N N . GLY B 1 64 ? 11.096 26.263 -2.954 1.00 17.00 63 GLY B N 1
ATOM 1572 C CA . GLY B 1 64 ? 12.179 27.164 -3.284 1.00 18.77 63 GLY B CA 1
ATOM 1573 C C . GLY B 1 64 ? 12.577 28.173 -2.217 1.00 17.01 63 GLY B C 1
ATOM 1574 O O . GLY B 1 64 ? 13.594 28.847 -2.412 1.00 16.25 63 GLY B O 1
ATOM 1575 N N . GLU B 1 65 ? 11.795 28.301 -1.137 1.00 13.97 64 GLU B N 1
ATOM 1576 C CA . GLU B 1 65 ? 12.174 29.154 -0.008 1.00 12.57 64 GLU B CA 1
ATOM 1577 C C . GLU B 1 65 ? 12.793 28.238 1.032 1.00 12.21 64 GLU B C 1
ATOM 1578 O O . GLU B 1 65 ? 12.461 27.045 1.095 1.00 13.24 64 GLU B O 1
ATOM 1584 N N . TYR B 1 66 ? 13.659 28.808 1.875 1.00 11.15 65 TYR B N 1
ATOM 1585 C CA . TYR B 1 66 ? 14.317 28.042 2.959 1.00 12.59 65 TYR B CA 1
ATOM 1586 C C . TYR B 1 66 ? 14.045 28.760 4.251 1.00 11.60 65 TYR B C 1
ATOM 1587 O O . TYR B 1 66 ? 13.756 29.969 4.253 1.00 12.39 65 TYR B O 1
ATOM 1596 N N . ALA B 1 67 ? 14.146 28.027 5.345 1.00 10.70 66 ALA B N 1
ATOM 1597 C CA . ALA B 1 67 ? 14.175 28.644 6.649 1.00 12.90 66 ALA B CA 1
ATOM 1598 C C . ALA B 1 67 ? 15.406 28.177 7.397 1.00 12.75 66 ALA B C 1
ATOM 1599 O O . ALA B 1 67 ? 15.865 27.038 7.223 1.00 12.14 66 ALA B O 1
ATOM 1601 N N . VAL B 1 68 ? 15.956 29.049 8.229 1.00 12.36 67 VAL B N 1
ATOM 1602 C CA . VAL B 1 68 ? 17.053 28.634 9.104 1.00 11.40 67 VAL B CA 1
ATOM 1603 C C . VAL B 1 68 ? 16.687 28.972 10.536 1.00 10.90 67 VAL B C 1
ATOM 1604 O O . VAL B 1 68 ? 15.989 29.960 10.801 1.00 12.49 67 VAL B O 1
ATOM 1608 N N . VAL B 1 69 ? 17.193 28.158 11.469 1.00 10.12 68 VAL B N 1
ATOM 1609 C CA . VAL B 1 69 ? 16.845 28.258 12.895 1.00 9.34 68 VAL B CA 1
ATOM 1610 C C . VAL B 1 69 ? 18.077 28.596 13.696 1.00 11.61 68 VAL B C 1
ATOM 1611 O O . VAL B 1 69 ? 19.086 27.867 13.638 1.00 12.37 68 VAL B O 1
ATOM 1615 N N . ALA B 1 70 ? 18.036 29.703 14.426 1.00 12.01 69 ALA B N 1
ATOM 1616 C CA . ALA B 1 70 ? 19.184 30.157 15.210 1.00 11.76 69 ALA B CA 1
ATOM 1617 C C . ALA B 1 70 ? 19.079 29.639 16.637 1.00 13.97 69 ALA B C 1
ATOM 1618 O O . ALA B 1 70 ? 18.486 30.303 17.513 1.00 14.10 69 ALA B O 1
ATOM 1620 N N . SER B 1 71 ? 19.674 28.483 16.870 1.00 13.28 70 SER B N 1
ATOM 1621 C CA . SER B 1 71 ? 19.578 27.859 18.182 1.00 12.39 70 SER B CA 1
ATOM 1622 C C . SER B 1 71 ? 20.704 26.881 18.408 1.00 15.90 70 SER B C 1
ATOM 1623 O O . SER B 1 71 ? 20.940 25.987 17.570 1.00 16.28 70 SER B O 1
ATOM 1626 N N . LEU B 1 72 ? 21.401 27.079 19.520 1.00 16.28 71 LEU B N 1
ATOM 1627 C CA . LEU B 1 72 ? 22.512 26.205 19.875 1.00 20.04 71 LEU B CA 1
ATOM 1628 C C . LEU B 1 72 ? 22.059 25.046 20.763 1.00 22.01 71 LEU B C 1
ATOM 1629 O O . LEU B 1 72 ? 22.888 24.290 21.275 1.00 28.63 71 LEU B O 1
ATOM 1634 N N . GLY B 1 73 ? 20.751 24.865 20.902 1.00 18.66 72 GLY B N 1
ATOM 1635 C CA . GLY B 1 73 ? 20.209 23.929 21.872 1.00 15.49 72 GLY B CA 1
ATOM 1636 C C . GLY B 1 73 ? 19.336 24.640 22.906 1.00 17.30 72 GLY B C 1
ATOM 1637 O O . GLY B 1 73 ? 18.672 25.657 22.604 1.00 19.82 72 GLY B O 1
ATOM 1638 N N . GLY B 1 74 ? 19.296 24.120 24.134 1.00 21.50 73 GLY B N 1
ATOM 1639 C CA . GLY B 1 74 ? 18.477 24.764 25.160 1.00 23.66 73 GLY B CA 1
ATOM 1640 C C . GLY B 1 74 ? 18.971 26.145 25.601 1.00 19.42 73 GLY B C 1
ATOM 1641 O O . GLY B 1 74 ? 18.178 26.957 26.133 1.00 25.72 73 GLY B O 1
ATOM 1642 N N . ALA B 1 75 ? 20.258 26.420 25.375 1.00 22.90 74 ALA B N 1
ATOM 1643 C CA . ALA B 1 75 ? 20.860 27.757 25.630 1.00 17.56 74 ALA B CA 1
ATOM 1644 C C . ALA B 1 75 ? 20.186 28.895 24.868 1.00 19.16 74 ALA B C 1
ATOM 1645 O O . ALA B 1 75 ? 19.868 28.745 23.696 1.00 22.47 74 ALA B O 1
ATOM 1647 N N . PRO B 1 76 ? 19.947 30.042 25.534 1.00 18.07 75 PRO B N 1
ATOM 1648 C CA . PRO B 1 76 ? 19.296 31.146 24.816 1.00 19.17 75 PRO B CA 1
ATOM 1649 C C . PRO B 1 76 ? 20.281 32.004 24.024 1.00 22.39 75 PRO B C 1
ATOM 1650 O O . PRO B 1 76 ? 19.856 32.967 23.374 1.00 21.91 75 PRO B O 1
ATOM 1654 N N . LYS B 1 77 ? 21.570 31.674 24.047 1.00 18.43 76 LYS B N 1
ATOM 1655 C CA . LYS B 1 77 ? 22.545 32.473 23.308 1.00 18.74 76 LYS B CA 1
ATOM 1656 C C . LYS B 1 77 ? 22.281 32.495 21.799 1.00 18.49 76 LYS B C 1
ATOM 1657 O O . LYS B 1 77 ? 21.962 31.465 21.202 1.00 21.56 76 LYS B O 1
ATOM 1663 N N . HIS B 1 78 ? 22.408 33.671 21.200 1.00 17.48 77 HIS B N 1
ATOM 1664 C CA . HIS B 1 78 ? 22.288 33.738 19.727 1.00 18.05 77 HIS B CA 1
ATOM 1665 C C . HIS B 1 78 ? 23.617 33.396 19.089 1.00 17.75 77 HIS B C 1
ATOM 1666 O O . HIS B 1 78 ? 24.637 33.943 19.483 1.00 17.95 77 HIS B O 1
ATOM 1673 N N . PRO B 1 79 ? 23.597 32.582 18.016 1.00 14.36 78 PRO B N 1
ATOM 1674 C CA . PRO B 1 79 ? 24.788 32.360 17.184 1.00 17.70 78 PRO B CA 1
ATOM 1675 C C . PRO B 1 79 ? 25.242 33.654 16.575 1.00 18.50 78 PRO B C 1
ATOM 1676 O O . PRO B 1 79 ? 24.410 34.516 16.325 1.00 17.71 78 PRO B O 1
ATOM 1680 N N . VAL B 1 80 ? 26.540 33.829 16.347 1.00 15.34 79 VAL B N 1
ATOM 1681 C CA . VAL B 1 80 ? 26.999 35.048 15.712 1.00 16.75 79 VAL B CA 1
ATOM 1682 C C . VAL B 1 80 ? 26.334 35.302 14.353 1.00 17.94 79 VAL B C 1
ATOM 1683 O O . VAL B 1 80 ? 26.088 36.448 14.000 1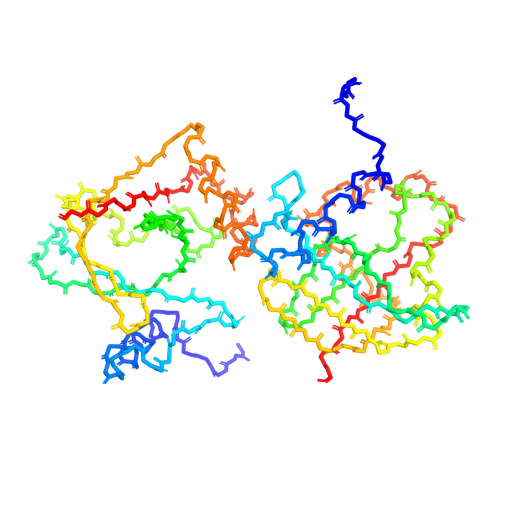.00 19.10 79 VAL B O 1
ATOM 1687 N N . TRP B 1 81 ? 26.061 34.251 13.565 1.00 13.80 80 TRP B N 1
ATOM 1688 C CA . TRP B 1 81 ? 25.504 34.471 12.249 1.00 13.50 80 TRP B CA 1
ATOM 1689 C C . TRP B 1 81 ? 24.147 35.161 12.320 1.00 10.52 80 TRP B C 1
ATOM 1690 O O . TRP B 1 81 ? 23.700 35.795 11.341 1.00 12.62 80 TRP B O 1
ATOM 1701 N N . TYR B 1 82 ? 23.461 35.072 13.453 1.00 14.99 81 TYR B N 1
ATOM 1702 C CA . TYR B 1 82 ? 22.204 35.808 13.610 1.00 15.26 81 TYR B CA 1
ATOM 1703 C C . TYR B 1 82 ? 22.432 37.308 13.448 1.00 14.65 81 TYR B C 1
ATOM 1704 O O . TYR B 1 82 ? 21.643 38.024 12.790 1.00 14.45 81 TYR B O 1
ATOM 1713 N N . HIS B 1 83 ? 23.495 37.813 14.066 1.00 14.22 82 HIS B N 1
ATOM 1714 C CA . HIS B 1 83 ? 23.810 39.232 13.946 1.00 17.63 82 HIS B CA 1
ATOM 1715 C C . HIS B 1 83 ? 24.185 39.603 12.518 1.00 15.66 82 HIS B C 1
ATOM 1716 O O . HIS B 1 83 ? 23.891 40.703 12.054 1.00 17.96 82 HIS B O 1
ATOM 1723 N N . ASN B 1 84 ? 24.830 38.683 11.810 1.00 15.09 83 ASN B N 1
ATOM 1724 C CA . ASN B 1 84 ? 25.217 38.971 10.411 1.00 12.98 83 ASN B CA 1
ATOM 1725 C C . ASN B 1 84 ? 24.006 39.193 9.530 1.00 14.09 83 ASN B C 1
ATOM 1726 O O . ASN B 1 84 ? 23.960 40.133 8.727 1.00 16.14 83 ASN B O 1
ATOM 1731 N N . ILE B 1 85 ? 23.020 38.323 9.665 1.00 16.43 84 ILE B N 1
ATOM 1732 C CA . ILE B 1 85 ? 21.801 38.452 8.870 1.00 18.01 84 ILE B CA 1
ATOM 1733 C C . ILE B 1 85 ? 20.992 39.655 9.256 1.00 17.47 84 ILE B C 1
ATOM 1734 O O . ILE B 1 85 ? 20.474 40.385 8.382 1.00 19.45 84 ILE B O 1
ATOM 1739 N N . LYS B 1 86 ? 20.893 39.924 10.552 1.00 16.02 85 LYS B N 1
ATOM 1740 C CA . LYS B 1 86 ? 20.231 41.169 10.952 1.00 17.91 85 LYS B CA 1
ATOM 1741 C C . LYS B 1 86 ? 20.855 42.406 10.287 1.00 19.62 85 LYS B C 1
ATOM 1742 O O . LYS B 1 86 ? 20.138 43.356 9.902 1.00 26.64 85 LYS B O 1
ATOM 1748 N N . ALA B 1 87 ? 22.183 42.428 10.157 1.00 17.60 86 ALA B N 1
ATOM 1749 C CA . ALA B 1 87 ? 22.860 43.568 9.564 1.00 20.39 86 ALA B CA 1
ATOM 1750 C C . ALA B 1 87 ? 22.874 43.580 8.024 1.00 20.61 86 ALA B C 1
ATOM 1751 O O . ALA B 1 87 ? 22.949 44.632 7.405 1.00 21.53 86 ALA B O 1
ATOM 1753 N N . GLU B 1 88 ? 22.810 42.409 7.398 1.00 19.19 87 GLU B N 1
ATOM 1754 C CA . GLU B 1 88 ? 22.837 42.295 5.937 1.00 19.10 87 GLU B CA 1
ATOM 1755 C C . GLU B 1 88 ? 21.891 41.162 5.534 1.00 14.20 87 GLU B C 1
ATOM 1756 O O . GLU B 1 88 ? 22.232 39.989 5.658 1.00 14.88 87 GLU B O 1
ATOM 1762 N N . PRO B 1 89 ? 20.682 41.489 5.061 1.00 14.96 88 PRO B N 1
ATOM 1763 C CA . PRO B 1 89 ? 19.748 40.390 4.766 1.00 14.20 88 PRO B CA 1
ATOM 1764 C C . PRO B 1 89 ? 20.114 39.565 3.503 1.00 12.88 88 PRO B C 1
ATOM 1765 O O . PRO B 1 89 ? 19.530 38.477 3.318 1.00 14.14 88 PRO B O 1
ATOM 1769 N N . HIS B 1 90 ? 21.021 40.063 2.646 1.00 11.67 89 HIS B N 1
ATOM 1770 C CA . HIS B 1 90 ? 21.444 39.284 1.479 1.00 10.09 89 HIS B CA 1
ATOM 1771 C C . HIS B 1 90 ? 22.376 38.165 1.923 1.00 12.32 89 HIS B C 1
ATOM 1772 O O . HIS B 1 90 ? 23.461 38.443 2.467 1.00 14.76 89 HIS B O 1
ATOM 1779 N N . VAL B 1 91 ? 21.963 36.939 1.660 1.00 10.68 90 VAL B N 1
ATOM 1780 C CA . VAL B 1 91 ? 22.768 35.761 1.967 1.00 11.05 90 VAL B CA 1
ATOM 1781 C C . VAL B 1 91 ? 22.815 34.861 0.730 1.00 11.77 90 VAL B C 1
ATOM 1782 O O . VAL B 1 91 ? 22.039 35.021 -0.213 1.00 11.88 90 VAL B O 1
ATOM 1786 N N . GLU B 1 92 ? 23.743 33.914 0.767 1.00 9.88 91 GLU B N 1
ATOM 1787 C CA . GLU B 1 92 ? 23.791 32.806 -0.225 1.00 11.38 91 GLU B CA 1
ATOM 1788 C C . GLU B 1 92 ? 23.581 31.496 0.504 1.00 13.16 91 GLU B C 1
ATOM 1789 O O . GLU B 1 92 ? 23.925 31.368 1.685 1.00 12.42 91 GLU B O 1
ATOM 1795 N N . LEU B 1 93 ? 22.988 30.524 -0.171 1.00 10.15 92 LEU B N 1
ATOM 1796 C CA A LEU B 1 93 ? 22.729 29.224 0.438 0.39 10.05 92 LEU B CA 1
ATOM 1797 C CA B LEU B 1 93 ? 22.738 29.228 0.441 0.61 9.70 92 LEU B CA 1
ATOM 1798 C C . LEU B 1 93 ? 23.070 28.142 -0.569 1.00 13.33 92 LEU B C 1
ATOM 1799 O O . LEU B 1 93 ? 22.595 28.182 -1.729 1.00 13.56 92 LEU B O 1
ATOM 1808 N N . ARG B 1 94 ? 23.905 27.205 -0.140 1.00 10.58 93 ARG B N 1
ATOM 1809 C CA . ARG B 1 94 ? 24.168 26.009 -0.926 1.00 11.40 93 ARG B CA 1
ATOM 1810 C C . ARG B 1 94 ? 23.372 24.845 -0.358 1.00 11.13 93 ARG B C 1
ATOM 1811 O O . ARG B 1 94 ? 23.416 24.591 0.862 1.00 11.57 93 ARG B O 1
ATOM 1819 N N . ASP B 1 95 ? 22.656 24.115 -1.234 1.00 10.25 94 ASP B N 1
ATOM 1820 C CA . ASP B 1 95 ? 21.871 22.948 -0.834 1.00 11.85 94 ASP B CA 1
ATOM 1821 C C . ASP B 1 95 ? 22.331 21.831 -1.782 1.00 11.04 94 ASP B C 1
ATOM 1822 O O . ASP B 1 95 ? 21.959 21.804 -2.961 1.00 12.43 94 ASP B O 1
ATOM 1827 N N . GLY B 1 96 ? 23.208 20.967 -1.275 1.00 10.75 95 GLY B N 1
ATOM 1828 C CA . GLY B 1 96 ? 23.891 19.982 -2.107 1.00 12.03 95 GLY B CA 1
ATOM 1829 C C . GLY B 1 96 ? 24.682 20.610 -3.224 1.00 14.26 95 GLY B C 1
ATOM 1830 O O . GLY B 1 96 ? 25.496 21.517 -3.003 1.00 13.61 95 GLY B O 1
ATOM 1831 N N . THR B 1 97 ? 24.442 20.172 -4.451 1.00 14.69 96 THR B N 1
ATOM 1832 C CA . THR B 1 97 ? 25.224 20.710 -5.572 1.00 13.49 96 THR B CA 1
ATOM 1833 C C . THR B 1 97 ? 24.742 22.053 -6.129 1.00 11.33 96 THR B C 1
ATOM 1834 O O . THR B 1 97 ? 25.331 22.561 -7.118 1.00 17.29 96 THR B O 1
ATOM 1838 N N . GLU B 1 98 ? 23.678 22.612 -5.534 1.00 12.21 97 GLU B N 1
ATOM 1839 C CA . GLU B 1 98 ? 23.075 23.848 -6.069 1.00 11.95 97 GLU B CA 1
ATOM 1840 C C . GLU B 1 98 ? 23.300 25.028 -5.111 1.00 12.13 97 GLU B C 1
ATOM 1841 O O . GLU B 1 98 ? 23.375 24.848 -3.877 1.00 11.91 97 GLU B O 1
ATOM 1847 N N . VAL B 1 99 ? 23.403 26.231 -5.677 1.00 12.49 98 VAL B N 1
ATOM 1848 C CA A VAL B 1 99 ? 23.606 27.444 -4.901 0.73 11.20 98 VAL B CA 1
ATOM 1849 C CA B VAL B 1 99 ? 23.584 27.433 -4.871 0.27 11.87 98 VAL B CA 1
ATOM 1850 C C . VAL B 1 99 ? 22.711 28.558 -5.379 1.00 13.62 98 VAL B C 1
ATOM 1851 O O . VA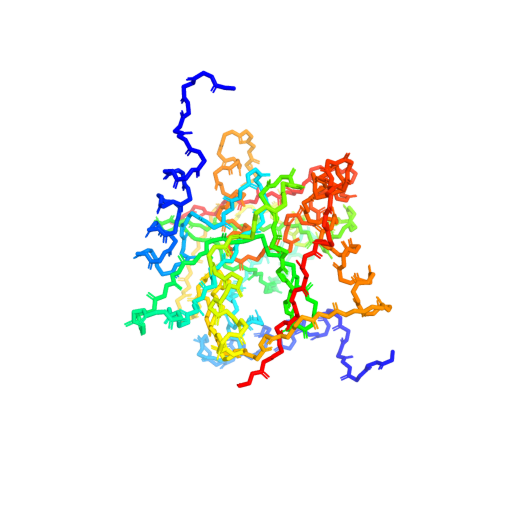L B 1 99 ? 22.294 28.565 -6.529 1.00 15.06 98 VAL B O 1
ATOM 1858 N N . GLY B 1 100 ? 22.418 29.507 -4.492 1.00 13.52 99 GLY B N 1
ATOM 1859 C CA . GLY B 1 100 ? 21.629 30.637 -4.923 1.00 12.67 99 GLY B CA 1
ATOM 1860 C C . GLY B 1 100 ? 21.676 31.767 -3.900 1.00 12.77 99 GLY B C 1
ATOM 1861 O O . GLY B 1 100 ? 22.239 31.603 -2.808 1.00 10.86 99 GLY B O 1
ATOM 1862 N N . ASP B 1 101 ? 21.103 32.908 -4.274 1.00 12.83 100 ASP B N 1
ATOM 1863 C CA . ASP B 1 101 ? 21.032 34.091 -3.421 1.00 11.20 100 ASP B CA 1
ATOM 1864 C C . ASP B 1 101 ? 19.635 34.267 -2.880 1.00 14.64 100 ASP B C 1
ATOM 1865 O O . ASP B 1 101 ? 18.625 33.970 -3.562 1.00 12.92 100 ASP B O 1
ATOM 1870 N N . TYR B 1 102 ? 19.575 34.779 -1.648 1.00 12.39 101 TYR B N 1
ATOM 1871 C CA . TYR B 1 102 ? 18.302 34.897 -0.918 1.00 11.82 101 TYR B CA 1
ATOM 1872 C C . TYR B 1 102 ? 18.304 36.170 -0.126 1.00 11.83 101 TYR B C 1
ATOM 1873 O O . TYR B 1 102 ? 19.354 36.695 0.204 1.00 12.68 101 TYR B O 1
ATOM 1882 N N . THR B 1 103 ? 17.098 36.670 0.187 1.00 10.87 102 THR B N 1
ATOM 1883 C CA . THR B 1 103 ? 16.895 37.748 1.170 1.00 12.59 102 THR B CA 1
ATOM 1884 C C . THR B 1 103 ? 16.336 37.088 2.439 1.00 11.48 102 THR B C 1
ATOM 1885 O O . THR B 1 103 ? 15.326 36.407 2.383 1.00 12.29 102 THR B O 1
ATOM 1889 N N . ALA B 1 104 ? 17.052 37.198 3.544 1.00 13.54 103 ALA B N 1
ATOM 1890 C CA . ALA B 1 104 ? 16.697 36.474 4.789 1.00 13.23 103 ALA B CA 1
ATOM 1891 C C . ALA B 1 104 ? 16.121 37.464 5.778 1.00 18.67 103 ALA B C 1
ATOM 1892 O O . ALA B 1 104 ? 16.725 38.499 6.058 1.00 19.08 103 ALA B O 1
ATOM 1894 N N . ARG B 1 105 ? 14.974 37.120 6.350 1.00 12.58 104 ARG B N 1
ATOM 1895 C CA . ARG B 1 105 ? 14.337 38.026 7.319 1.00 15.62 104 ARG B CA 1
ATOM 1896 C C . ARG B 1 105 ? 13.650 37.179 8.392 1.00 13.31 104 ARG B C 1
ATOM 1897 O O . ARG B 1 105 ? 13.057 36.138 8.078 1.00 12.96 104 ARG B O 1
ATOM 1905 N N . GLU B 1 106 ? 13.700 37.651 9.640 1.00 12.57 105 GLU B N 1
ATOM 1906 C CA . GLU B 1 106 ? 13.093 36.890 10.738 1.00 13.79 105 GLU B CA 1
ATOM 1907 C C . GLU B 1 106 ? 11.559 36.930 10.617 1.00 14.69 105 GLU B C 1
ATOM 1908 O O . GLU B 1 106 ? 10.999 38.004 10.352 1.00 17.98 105 GLU B O 1
ATOM 1914 N N . VAL B 1 107 ? 10.897 35.795 10.853 1.00 15.09 106 VAL B N 1
ATOM 1915 C CA . VAL B 1 107 ? 9.437 35.687 10.718 1.00 16.41 106 VAL B CA 1
ATOM 1916 C C . VAL B 1 107 ? 8.744 35.543 12.090 1.00 19.84 106 VAL B C 1
ATOM 1917 O O . VAL B 1 107 ? 9.369 35.170 13.086 1.00 17.77 106 VAL B O 1
ATOM 1921 N N . THR B 1 108 ? 7.446 35.838 12.114 1.00 17.26 107 THR B N 1
ATOM 1922 C CA . THR B 1 108 ? 6.678 35.744 13.347 1.00 17.95 107 THR B CA 1
ATOM 1923 C C . THR B 1 108 ? 5.279 35.210 13.066 1.00 19.97 107 THR B C 1
ATOM 1924 O O . THR B 1 108 ? 4.904 34.951 11.912 1.00 20.88 107 THR B O 1
ATOM 1928 N N . GLY B 1 109 ? 4.524 35.000 14.128 1.00 23.01 108 GLY B N 1
ATOM 1929 C CA . GLY B 1 109 ? 3.136 34.636 13.974 1.00 22.24 108 GLY B CA 1
ATOM 1930 C C . GLY B 1 109 ? 2.870 33.334 13.234 1.00 24.00 108 GLY B C 1
ATOM 1931 O O . GLY B 1 109 ? 3.569 32.294 13.392 1.00 22.49 108 GLY B O 1
ATOM 1932 N N . GLU B 1 110 ? 1.815 33.395 12.430 1.00 24.31 109 GLU B N 1
ATOM 1933 C CA . GLU B 1 110 ? 1.353 32.289 11.602 1.00 27.51 109 GLU B CA 1
ATOM 1934 C C . GLU B 1 110 ? 2.460 31.766 10.678 1.00 23.33 109 GLU B C 1
ATOM 1935 O O . GLU B 1 110 ? 2.662 30.536 10.561 1.00 26.60 109 GLU B O 1
ATOM 1941 N N . GLU B 1 111 ? 3.175 32.675 10.028 1.00 19.73 110 GLU B N 1
ATOM 1942 C CA . GLU B 1 111 ? 4.235 32.285 9.116 1.00 19.28 110 GLU B CA 1
ATOM 1943 C C . GLU B 1 111 ? 5.289 31.488 9.896 1.00 16.53 110 GLU B C 1
ATOM 1944 O O . GLU B 1 111 ? 5.827 30.479 9.414 1.00 18.09 110 GLU B O 1
ATOM 1950 N N . LYS B 1 112 ? 5.586 31.937 11.101 1.00 14.97 111 LYS B N 1
ATOM 1951 C CA . LYS B 1 112 ? 6.649 31.258 11.859 1.00 14.24 111 LYS B CA 1
ATOM 1952 C C . LYS B 1 112 ? 6.185 29.874 12.272 1.00 19.71 111 LYS B C 1
ATOM 1953 O O . LYS B 1 112 ? 6.941 28.903 12.243 1.00 17.39 111 LYS B O 1
ATOM 1959 N N . ARG B 1 113 ? 4.919 29.768 12.642 1.00 20.57 112 ARG B N 1
ATOM 1960 C CA . ARG B 1 113 ? 4.442 28.485 13.114 1.00 20.71 112 ARG B CA 1
ATOM 1961 C C . ARG B 1 113 ? 4.478 27.428 12.009 1.00 21.35 112 ARG B C 1
ATOM 1962 O O . ARG B 1 113 ? 4.770 26.244 12.274 1.00 20.25 112 ARG B O 1
ATOM 1970 N N . VAL B 1 114 ? 4.205 27.840 10.771 1.00 16.28 113 VAL B N 1
ATOM 1971 C CA . VAL B 1 114 ? 4.267 26.923 9.648 1.00 17.60 113 VAL B CA 1
ATOM 1972 C C . VAL B 1 114 ? 5.707 26.442 9.449 1.00 17.66 113 VAL B C 1
ATOM 1973 O O . VAL B 1 114 ? 5.946 25.240 9.321 1.00 18.33 113 VAL B O 1
ATOM 1977 N N . TRP B 1 115 ? 6.652 27.385 9.410 1.00 14.16 114 TRP B N 1
ATOM 1978 C CA . TRP B 1 115 ? 8.049 27.029 9.174 1.00 13.79 114 TRP B CA 1
ATOM 1979 C C . TRP B 1 115 ? 8.644 26.265 10.359 1.00 12.88 114 TRP B C 1
ATOM 1980 O O . TRP B 1 115 ? 9.531 25.413 10.180 1.00 13.78 114 TRP B O 1
ATOM 1991 N N . TRP B 1 116 ? 8.177 26.585 11.561 1.00 13.74 115 TRP B N 1
ATOM 1992 C CA . TRP B 1 116 ? 8.636 25.833 12.740 1.00 14.85 115 TRP B CA 1
ATOM 1993 C C . TRP B 1 116 ? 8.284 24.347 12.669 1.00 14.87 115 TRP B C 1
ATOM 1994 O O . TRP B 1 116 ? 9.118 23.495 12.947 1.00 13.15 115 TRP B O 1
ATOM 2005 N N . GLU B 1 117 ? 7.057 24.036 12.287 1.00 15.53 116 GLU B N 1
ATOM 2006 C CA . GLU B 1 117 ? 6.648 22.659 12.101 1.00 16.87 116 GLU B CA 1
ATOM 2007 C C . GLU B 1 117 ? 7.528 21.962 11.072 1.00 12.47 116 GLU B C 1
ATOM 2008 O O . GLU B 1 117 ? 7.978 20.836 11.266 1.00 15.78 116 GLU B O 1
ATOM 2014 N N . ARG B 1 118 ? 7.815 22.655 9.960 1.00 13.29 117 ARG B N 1
ATOM 2015 C CA . ARG B 1 118 ? 8.730 22.102 8.961 1.00 15.21 117 ARG B CA 1
ATOM 2016 C C . ARG B 1 118 ? 10.126 21.846 9.531 1.00 9.96 117 ARG B C 1
ATOM 2017 O O . ARG B 1 118 ? 10.773 20.857 9.190 1.00 12.46 117 ARG B O 1
ATOM 2025 N N . ALA B 1 119 ? 10.594 22.734 10.390 1.00 11.16 118 ALA B N 1
ATOM 2026 C CA . ALA B 1 119 ? 11.919 22.564 10.993 1.00 11.80 118 ALA B CA 1
ATOM 2027 C C . ALA B 1 119 ? 11.979 21.360 11.920 1.00 10.57 118 ALA B C 1
ATOM 2028 O O . ALA B 1 119 ? 12.935 20.576 11.888 1.00 11.44 118 ALA B O 1
ATOM 2030 N N . VAL B 1 120 ? 10.949 21.183 12.746 1.00 11.33 119 VAL B N 1
ATOM 2031 C CA . VAL B 1 120 ? 10.927 20.030 13.668 1.00 9.64 119 VAL B CA 1
ATOM 2032 C C . VAL B 1 120 ? 10.829 18.729 12.888 1.00 11.67 119 VAL B C 1
ATOM 2033 O O . VAL B 1 120 ? 11.332 17.718 13.331 1.00 12.86 119 VAL B O 1
ATOM 2037 N N . GLU B 1 121 ? 10.192 18.757 11.706 1.00 12.88 120 GLU B N 1
ATOM 2038 C CA A GLU B 1 121 ? 10.150 17.570 10.864 0.62 13.81 120 GLU B CA 1
ATOM 2039 C CA B GLU B 1 121 ? 10.176 17.595 10.795 0.38 13.36 120 GLU B CA 1
ATOM 2040 C C . GLU B 1 121 ? 11.570 17.158 10.447 1.00 15.56 120 GLU B C 1
ATOM 2041 O O . GLU B 1 121 ? 11.862 15.974 10.328 1.00 16.71 120 GLU B O 1
ATOM 2052 N N . VAL B 1 122 ? 12.455 18.138 10.230 1.00 11.35 121 VAL B N 1
ATOM 2053 C CA . VAL B 1 122 ? 13.801 17.830 9.796 1.00 10.70 121 VAL B CA 1
ATOM 2054 C C . VAL B 1 122 ? 14.714 17.493 10.959 1.00 12.61 121 VAL B C 1
ATOM 2055 O O . VAL B 1 122 ? 15.462 16.526 10.884 1.00 14.17 121 VAL B O 1
ATOM 2059 N N . TRP B 1 123 ? 14.626 18.255 12.057 1.00 9.22 122 TRP B N 1
ATOM 2060 C CA . TRP B 1 123 ? 15.505 18.095 13.202 1.00 8.58 122 TRP B CA 1
ATOM 2061 C C . TRP B 1 123 ? 14.621 18.099 14.427 1.00 9.49 122 TRP B C 1
ATOM 2062 O O . TRP B 1 123 ? 14.360 19.139 15.040 1.00 10.48 122 TRP B O 1
ATOM 2073 N N . PRO B 1 124 ? 14.130 16.891 14.784 1.00 8.41 123 PRO B N 1
ATOM 2074 C CA . PRO B 1 124 ? 13.144 16.824 15.854 1.00 10.09 123 PRO B CA 1
ATOM 2075 C C . PRO B 1 124 ? 13.645 17.372 17.196 1.00 12.17 123 PRO B C 1
ATOM 2076 O O . PRO B 1 124 ? 12.808 17.802 17.983 1.00 14.41 123 PRO B O 1
ATOM 2080 N N . ASP B 1 125 ? 14.953 17.407 17.452 1.00 10.83 124 ASP B N 1
ATOM 2081 C CA . ASP B 1 125 ? 15.398 17.969 18.719 1.00 12.67 124 ASP B CA 1
ATOM 2082 C C . ASP B 1 125 ? 15.074 19.469 18.847 1.00 12.80 124 ASP B C 1
ATOM 2083 O O . ASP B 1 125 ? 15.089 19.983 19.964 1.00 14.00 124 ASP B O 1
ATOM 2088 N N . TYR B 1 126 ? 14.789 20.181 17.742 1.00 12.07 125 TYR B N 1
ATOM 2089 C CA . TYR B 1 126 ? 14.389 21.578 17.903 1.00 10.55 125 TYR B CA 1
ATOM 2090 C C . TYR B 1 126 ? 13.234 21.720 18.889 1.00 10.08 125 TYR B C 1
ATOM 2091 O O . TYR B 1 126 ? 13.138 22.726 19.563 1.00 12.01 125 TYR B O 1
ATOM 2100 N N . ALA B 1 127 ? 12.325 20.748 18.917 1.00 12.07 126 ALA B N 1
ATOM 2101 C CA . ALA B 1 127 ? 11.168 20.826 19.827 1.00 14.48 126 ALA B CA 1
ATOM 2102 C C . ALA B 1 127 ? 11.597 20.894 21.290 1.00 14.80 126 ALA B C 1
ATOM 2103 O O . ALA B 1 127 ? 11.033 21.658 22.068 1.00 15.07 126 ALA B O 1
ATOM 2105 N N . GLU B 1 128 ? 12.593 20.090 21.663 1.00 13.30 127 GLU B N 1
ATOM 2106 C CA . GLU B 1 128 ? 13.172 20.122 23.003 1.00 15.99 127 GLU B CA 1
ATOM 2107 C C . GLU B 1 128 ? 13.885 21.445 23.296 1.00 16.60 127 GLU B C 1
ATOM 2108 O O . GLU B 1 128 ? 13.763 22.017 24.387 1.00 14.68 127 GLU B O 1
ATOM 2114 N N . TYR B 1 129 ? 14.636 21.962 22.322 1.00 13.71 128 TYR B N 1
ATOM 2115 C CA . TYR B 1 129 ? 15.287 23.233 22.568 1.00 13.81 128 TYR B CA 1
ATOM 2116 C C . TYR B 1 129 ? 14.232 24.299 22.881 1.00 14.51 128 TYR B C 1
ATOM 2117 O O . TYR B 1 129 ? 14.454 25.153 23.753 1.00 14.74 128 TYR B O 1
ATOM 2126 N N . GLN B 1 130 ? 13.121 24.299 22.142 1.00 12.98 129 GLN B N 1
ATOM 2127 C CA . GLN B 1 130 ? 12.097 25.307 22.325 1.00 14.08 129 GLN B CA 1
ATOM 2128 C C . GLN B 1 130 ? 11.486 25.280 23.727 1.00 15.23 129 GLN B C 1
ATOM 2129 O O . GLN B 1 130 ? 11.185 26.350 24.275 1.00 19.86 129 GLN B O 1
ATOM 2135 N N . THR B 1 131 ? 11.345 24.087 24.292 1.00 15.24 130 THR B N 1
ATOM 2136 C CA . THR B 1 131 ? 10.708 23.999 25.617 1.00 16.07 130 THR B CA 1
ATOM 2137 C C . THR B 1 131 ? 11.638 24.599 26.698 1.00 20.31 130 THR B C 1
ATOM 2138 O O . THR B 1 131 ? 11.161 25.093 27.727 1.00 20.26 130 THR B O 1
ATOM 2142 N N . LYS B 1 132 ? 12.953 24.561 26.466 1.00 14.69 131 LYS B N 1
ATOM 2143 C CA . LYS B 1 132 ? 13.955 24.972 27.469 1.00 17.81 131 LYS B CA 1
ATOM 2144 C C . LYS B 1 132 ? 14.365 26.463 27.393 1.00 16.90 131 LYS B C 1
ATOM 2145 O O . LYS B 1 132 ? 14.907 27.050 28.337 1.00 16.44 131 LYS B O 1
ATOM 2151 N N . THR B 1 133 ? 14.153 27.101 26.259 1.00 16.45 132 THR B N 1
ATOM 2152 C CA A THR B 1 133 ? 14.684 28.446 26.149 0.64 16.98 132 THR B CA 1
ATOM 2153 C CA B THR B 1 133 ? 14.579 28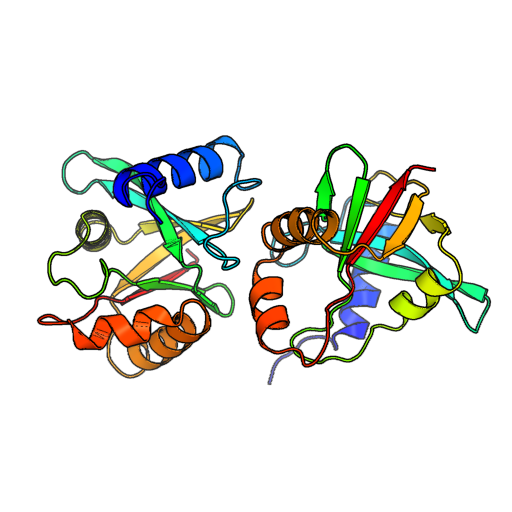.496 26.067 0.36 18.25 132 THR B CA 1
ATOM 2154 C C . THR B 1 133 ? 13.901 29.512 26.982 1.00 18.13 132 THR B C 1
ATOM 2155 O O . THR B 1 133 ? 12.719 29.358 27.321 1.00 19.77 132 THR B O 1
ATOM 2162 N N . THR B 1 134 ? 14.607 30.591 27.326 1.00 15.07 133 THR B N 1
ATOM 2163 C CA . THR B 1 134 ? 14.027 31.712 28.053 1.00 13.85 133 THR B CA 1
ATOM 2164 C C . THR B 1 134 ? 13.365 32.710 27.072 1.00 16.77 133 THR B C 1
ATOM 2165 O O . THR B 1 134 ? 12.531 33.529 27.452 1.00 18.49 133 THR B O 1
ATOM 2169 N N . ARG B 1 135 ? 13.736 32.649 25.784 1.00 18.85 134 ARG B N 1
ATOM 2170 C CA . ARG B 1 135 ? 13.262 33.650 24.809 1.00 17.21 134 ARG B CA 1
ATOM 2171 C C . ARG B 1 135 ? 13.081 32.997 23.463 1.00 19.07 134 ARG B C 1
ATOM 2172 O O . ARG B 1 135 ? 13.558 31.891 23.241 1.00 17.86 134 ARG B O 1
ATOM 2180 N N . GLU B 1 136 ? 12.346 33.671 22.577 1.00 18.43 135 GLU B N 1
ATOM 2181 C CA . GLU B 1 136 ? 12.013 33.099 21.267 1.00 16.71 135 GLU B CA 1
ATOM 2182 C C . GLU B 1 136 ? 13.252 32.607 20.519 1.00 13.63 135 GLU B C 1
ATOM 2183 O O . GLU B 1 136 ? 14.331 33.197 20.598 1.00 17.22 135 GLU B O 1
ATOM 2189 N N . ILE B 1 137 ? 13.088 31.508 19.799 1.00 11.35 136 ILE B N 1
ATOM 2190 C CA . ILE B 1 137 ? 14.147 31.012 18.927 1.00 13.12 136 ILE B CA 1
ATOM 2191 C C . ILE B 1 137 ? 14.009 31.656 17.526 1.00 12.71 136 ILE B C 1
ATOM 2192 O O . ILE B 1 137 ? 12.975 31.495 16.884 1.00 16.19 136 ILE B O 1
ATOM 2197 N N . PRO B 1 138 ? 15.015 32.452 17.084 1.00 13.78 137 PRO B N 1
ATOM 2198 C CA . PRO B 1 138 ? 14.766 33.178 15.830 1.00 13.46 137 PRO B CA 1
ATOM 2199 C C . PRO B 1 138 ? 14.698 32.223 14.639 1.00 13.74 137 PRO B C 1
ATOM 2200 O O . PRO B 1 138 ? 15.521 31.325 14.526 1.00 14.09 137 PRO B O 1
ATOM 2204 N N . VAL B 1 139 ? 13.709 32.429 13.775 1.00 12.97 138 VAL B N 1
ATOM 2205 C CA . VAL B 1 139 ? 13.591 31.659 12.547 1.00 9.85 138 VAL B CA 1
ATOM 2206 C C . VAL B 1 139 ? 13.625 32.667 11.406 1.00 11.47 138 VAL B C 1
ATOM 2207 O O . VAL B 1 139 ? 12.830 33.604 11.410 1.00 12.44 138 VAL B O 1
ATOM 2211 N N . PHE B 1 140 ? 14.588 32.502 10.485 1.00 10.72 139 PHE B N 1
ATOM 2212 C CA . PHE B 1 140 ? 14.665 33.354 9.311 1.00 10.83 139 PHE B CA 1
ATOM 2213 C C . PHE B 1 140 ? 14.099 32.613 8.104 1.00 10.96 139 PHE B C 1
ATOM 2214 O O . PHE B 1 140 ? 14.437 31.465 7.876 1.00 13.51 139 PHE B O 1
ATOM 2222 N N . VAL B 1 141 ? 13.310 33.301 7.296 1.00 12.25 140 VAL B N 1
ATOM 2223 C CA . VAL B 1 141 ? 12.870 32.722 6.030 1.00 11.94 140 VAL B CA 1
ATOM 2224 C C . VAL B 1 141 ? 13.679 33.424 4.940 1.00 11.75 140 VAL B C 1
ATOM 2225 O O . VAL B 1 141 ? 13.884 34.655 4.968 1.00 11.11 140 VAL B O 1
ATOM 2229 N N . LEU B 1 142 ? 14.220 32.589 4.050 1.00 12.10 141 LEU B N 1
ATOM 2230 C CA . LEU B 1 142 ? 15.050 33.009 2.906 1.00 12.40 141 LEU B CA 1
ATOM 2231 C C . LEU B 1 142 ? 14.235 32.948 1.624 1.00 10.89 141 LEU B C 1
ATOM 2232 O O . LEU B 1 142 ? 13.799 31.881 1.229 1.00 12.16 141 LEU B O 1
ATOM 2237 N N . THR B 1 143 ? 14.045 34.101 1.006 1.00 14.10 142 THR B N 1
ATOM 2238 C CA . THR B 1 143 ? 13.278 34.180 -0.241 1.00 15.00 142 THR B CA 1
ATOM 2239 C C . THR B 1 143 ? 14.239 34.440 -1.411 1.00 14.07 142 THR B C 1
ATOM 2240 O O . THR B 1 143 ? 15.120 35.309 -1.309 1.00 13.68 142 THR B O 1
ATOM 2244 N N . PRO B 1 144 ? 14.069 33.696 -2.528 1.00 13.46 143 PRO B N 1
ATOM 2245 C CA . PRO B 1 144 ? 15.013 33.839 -3.637 1.00 18.50 143 PRO B CA 1
ATOM 2246 C C . PRO B 1 144 ? 15.095 35.275 -4.068 1.00 19.83 143 PRO B C 1
ATOM 2247 O O . PRO B 1 144 ? 14.087 36.023 -4.089 1.00 17.58 143 PRO B O 1
ATOM 2251 N N . ARG B 1 145 ? 16.308 35.698 -4.402 1.00 17.72 144 ARG B N 1
ATOM 2252 C CA . ARG B 1 145 ? 16.429 36.983 -5.065 1.00 32.04 144 ARG B CA 1
ATOM 2253 C C . ARG B 1 145 ? 17.243 36.840 -6.341 1.00 38.43 144 ARG B C 1
ATOM 2254 O O . ARG B 1 145 ? 16.821 37.323 -7.397 1.00 38.03 144 ARG B O 1
#

Foldseek 3Di:
DVPDDDPVVVFVVLQCCCVVVLQADSQDDPNFGWKWKWFQQPPPRDTDITIFGFQDDPQKTKGWFDPLQEPDTDRVVVRCVRPQWMKMGGRNDIAIWGKDWDDDPVVVVSLVSVCVRPVSVVVSNVNHPDDITMIMTHGD/DDPDDDPVVVFVVLVCQCVVVLQAPSQDDPRFGKKKKWFQQLPPRDIDITIFGFQDDPQKTKGWQAPFLDQDGDSVVVRCVRPQWMKMGGRNDIAIWRKDWDDDPVVVVSVVSVCVRVVSVVVSCVRHPDDTTMIMTHGD

Secondary structure (DSSP, 8-state):
-TT---HHHHHHHHHHHHHHTTTSSS-EETTEEEEEEEEE-TTT--EEEEEEE-EEETTEEEEE--BTTBSSPPHHHHHHHH--EEEEEETTEEEEEEEEE--HHHHHHHHHHHHHH-THHHHHGGG-SS---EEEEEE-/------HHHHHHHHHHHHHHTTTSSS-EETTEEEEEEEEE-TTT--EEEEEEE-EEETTEEEEE---SS--PPPHHHHHHHH--EEEEEETTEEEEEEEEE--HHHHHHHHHHHHHH-TTHHHHHHH-SSPPPEEEEEE-